Protein AF-A0A9E1F6N6-F1 (afdb_monomer_lite)

Structure (mmCIF, N/CA/C/O backbone):
data_AF-A0A9E1F6N6-F1
#
_entry.id   AF-A0A9E1F6N6-F1
#
loop_
_atom_site.group_PDB
_atom_site.id
_atom_site.type_symbol
_atom_site.label_atom_id
_atom_site.label_alt_id
_atom_site.label_comp_id
_atom_site.label_asym_id
_atom_site.label_entity_id
_atom_site.label_seq_id
_atom_site.pdbx_PDB_ins_code
_atom_site.Cartn_x
_atom_site.Cartn_y
_atom_site.Cartn_z
_atom_site.occupancy
_atom_site.B_iso_or_equiv
_atom_site.auth_seq_id
_atom_site.auth_comp_id
_atom_site.auth_asym_id
_atom_site.auth_atom_id
_atom_site.pdbx_PDB_model_num
ATOM 1 N N . ILE A 1 1 ? -34.651 -2.287 130.109 1.00 43.75 1 ILE A N 1
ATOM 2 C CA . ILE A 1 1 ? -33.285 -2.048 129.589 1.00 43.75 1 ILE A CA 1
ATOM 3 C C . ILE A 1 1 ? -32.323 -2.657 130.595 1.00 43.75 1 ILE A C 1
ATOM 5 O O . ILE A 1 1 ? -32.173 -2.102 131.674 1.00 43.75 1 ILE A O 1
ATOM 9 N N . VAL A 1 2 ? -31.766 -3.830 130.295 1.00 35.16 2 VAL A N 1
ATOM 10 C CA . VAL A 1 2 ? -30.634 -4.375 131.055 1.00 35.16 2 VAL A CA 1
ATOM 11 C C . VAL A 1 2 ? -29.403 -4.000 130.243 1.00 35.16 2 VAL A C 1
ATOM 13 O O . VAL A 1 2 ? -29.102 -4.633 129.238 1.00 35.16 2 VAL A O 1
ATOM 16 N N . ALA A 1 3 ? -28.777 -2.882 130.600 1.00 42.66 3 ALA A N 1
ATOM 17 C CA . ALA A 1 3 ? -27.508 -2.484 130.015 1.00 42.66 3 ALA A CA 1
ATOM 18 C C . ALA A 1 3 ? -26.413 -3.327 130.678 1.00 42.66 3 ALA A C 1
ATOM 20 O O . ALA A 1 3 ? -26.098 -3.128 131.850 1.00 42.66 3 ALA A O 1
ATOM 21 N N . ALA A 1 4 ? -25.872 -4.298 129.945 1.00 48.56 4 ALA A N 1
ATOM 22 C CA . ALA A 1 4 ? -24.665 -5.000 130.353 1.00 48.56 4 ALA A CA 1
ATOM 23 C C . ALA A 1 4 ? -23.461 -4.124 129.980 1.00 48.56 4 ALA A C 1
ATOM 25 O O . ALA A 1 4 ? -23.095 -4.029 128.812 1.00 48.56 4 ALA A O 1
ATOM 26 N N . SER A 1 5 ? -22.879 -3.444 130.967 1.00 55.25 5 SER A N 1
ATOM 27 C CA . SER A 1 5 ? -21.591 -2.766 130.806 1.00 55.25 5 SER A CA 1
ATOM 28 C C . SER A 1 5 ? -20.491 -3.803 131.029 1.00 55.25 5 SER A C 1
ATOM 30 O O . SER A 1 5 ? -20.235 -4.193 132.168 1.00 55.25 5 SER A O 1
ATOM 32 N N . ILE A 1 6 ? -19.901 -4.321 129.950 1.00 64.19 6 ILE A N 1
ATOM 33 C CA . ILE A 1 6 ? -18.759 -5.239 130.036 1.00 64.19 6 ILE A CA 1
ATOM 34 C C . ILE A 1 6 ? -17.507 -4.369 130.115 1.00 64.19 6 ILE A C 1
ATOM 36 O O . ILE A 1 6 ? -17.136 -3.726 129.138 1.00 64.19 6 ILE A O 1
ATOM 40 N N . GLN A 1 7 ? -16.909 -4.298 131.302 1.00 59.12 7 GLN A N 1
ATOM 41 C CA . GLN A 1 7 ? -15.805 -3.382 131.588 1.00 59.12 7 GLN A CA 1
ATOM 42 C C . GLN A 1 7 ? -14.490 -3.803 130.910 1.00 59.12 7 GLN A C 1
ATOM 44 O O . GLN A 1 7 ? -13.715 -2.933 130.540 1.00 59.12 7 GLN A O 1
ATOM 49 N N . ASP A 1 8 ? -14.302 -5.105 130.663 1.00 55.72 8 ASP A N 1
ATOM 50 C CA . ASP A 1 8 ? -13.181 -5.661 129.897 1.00 55.72 8 ASP A CA 1
ATOM 51 C C . ASP A 1 8 ? -13.663 -6.848 129.046 1.00 55.72 8 ASP A C 1
ATOM 53 O O . ASP A 1 8 ? -13.869 -7.958 129.541 1.00 55.72 8 ASP A O 1
ATOM 57 N N . ALA A 1 9 ? -13.875 -6.621 127.748 1.00 63.69 9 ALA A N 1
ATOM 58 C CA . ALA A 1 9 ? -14.114 -7.697 126.790 1.00 63.69 9 ALA A CA 1
ATOM 59 C C . ALA A 1 9 ? -12.767 -8.184 126.236 1.00 63.69 9 ALA A C 1
ATOM 61 O O . ALA A 1 9 ? -12.204 -7.583 125.321 1.00 63.69 9 ALA A O 1
ATOM 62 N N . HIS A 1 10 ? -12.243 -9.287 126.773 1.00 58.16 10 HIS A N 1
ATOM 63 C CA . HIS A 1 10 ? -11.104 -9.979 126.170 1.00 58.16 10 HIS A CA 1
ATOM 64 C C . HIS A 1 10 ? -11.568 -10.790 124.952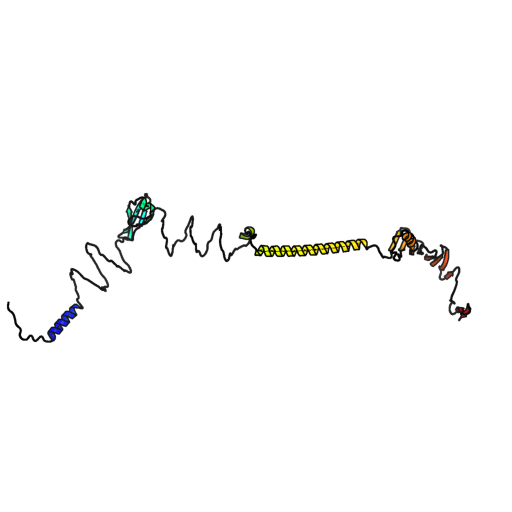 1.00 58.16 10 HIS A C 1
ATOM 66 O O . HIS A 1 10 ? -11.855 -11.981 125.054 1.00 58.16 10 HIS A O 1
ATOM 72 N N . ILE A 1 11 ? -11.648 -10.130 123.793 1.00 64.56 11 ILE A N 1
ATOM 73 C CA . ILE A 1 11 ? -11.854 -10.794 122.502 1.00 64.56 11 ILE A CA 1
ATOM 74 C C . ILE A 1 11 ? -10.529 -11.447 122.110 1.00 64.56 11 ILE A C 1
ATOM 76 O O . ILE A 1 11 ? -9.575 -10.774 121.724 1.00 64.56 11 ILE A O 1
ATOM 80 N N . THR A 1 12 ? -10.435 -12.763 122.272 1.00 60.50 12 THR A N 1
ATOM 81 C CA . THR A 1 12 ? -9.257 -13.520 121.830 1.00 60.50 12 THR A CA 1
ATOM 82 C C . THR A 1 12 ? -9.236 -13.609 120.305 1.00 60.50 12 THR A C 1
ATOM 84 O O . THR A 1 12 ? -10.297 -13.675 119.686 1.00 60.50 12 THR A O 1
ATOM 87 N N . THR A 1 13 ? -8.049 -13.681 119.699 1.00 61.91 13 THR A N 1
ATOM 88 C CA . THR A 1 13 ? -7.822 -13.710 118.238 1.00 61.91 13 THR A CA 1
ATOM 89 C C . THR A 1 13 ? -8.722 -14.697 117.485 1.00 61.91 13 THR A C 1
ATOM 91 O O . THR A 1 13 ? -9.193 -14.378 116.399 1.00 61.91 13 THR A O 1
ATOM 94 N N . ALA A 1 14 ? -9.067 -15.829 118.111 1.00 58.88 14 ALA A N 1
ATOM 95 C CA . ALA A 1 14 ? -9.974 -16.836 117.560 1.00 58.88 14 ALA A CA 1
ATOM 96 C C . ALA A 1 14 ? -11.340 -16.273 117.108 1.00 58.88 14 ALA A C 1
ATOM 98 O O . ALA A 1 14 ? -11.873 -16.705 116.095 1.00 58.88 14 ALA A O 1
ATOM 99 N N . GLN A 1 15 ? -11.889 -15.267 117.799 1.00 62.44 15 GLN A N 1
ATOM 100 C CA . GLN A 1 15 ? -13.181 -14.667 117.433 1.00 62.44 15 GLN A CA 1
ATOM 101 C C . GLN A 1 15 ? -13.085 -13.743 116.204 1.00 62.44 15 GLN A C 1
ATOM 103 O O . GLN A 1 15 ? -14.080 -13.536 115.512 1.00 62.44 15 GLN A O 1
ATOM 108 N N . ILE A 1 16 ? -11.901 -13.187 115.923 1.00 63.56 16 ILE A N 1
ATOM 109 C CA . ILE A 1 16 ? -11.638 -12.391 114.714 1.00 63.56 16 ILE A CA 1
ATOM 110 C C . ILE A 1 16 ? -11.360 -13.320 113.531 1.00 63.56 16 ILE A C 1
ATOM 112 O O . ILE A 1 16 ? -11.829 -13.040 112.431 1.00 63.56 16 ILE A O 1
ATOM 116 N N . ASP A 1 17 ? -10.673 -14.441 113.758 1.00 64.81 17 ASP A N 1
ATOM 117 C CA . ASP A 1 17 ? -10.458 -15.464 112.731 1.00 64.81 17 ASP A CA 1
ATOM 118 C C . ASP A 1 17 ? -11.781 -16.119 112.308 1.00 64.81 17 ASP A C 1
ATOM 120 O O . ASP A 1 17 ? -12.001 -16.318 111.116 1.00 64.81 17 ASP A O 1
ATOM 124 N N . ASP A 1 18 ? -12.712 -16.345 113.241 1.00 65.31 18 ASP A N 1
ATOM 125 C CA . ASP A 1 18 ? -14.075 -16.795 112.925 1.00 65.31 18 ASP A CA 1
ATOM 126 C C . ASP A 1 18 ? -14.850 -15.760 112.092 1.00 65.31 18 ASP A C 1
ATOM 128 O O . ASP A 1 18 ? -15.577 -16.122 111.165 1.00 65.31 18 ASP A O 1
ATOM 132 N N . LEU A 1 19 ? -14.671 -14.461 112.366 1.00 67.88 19 LEU A N 1
ATOM 133 C CA . LEU A 1 19 ? -15.285 -13.391 111.576 1.00 67.88 19 LEU A CA 1
ATOM 134 C C . LEU A 1 19 ? -14.649 -13.283 110.182 1.00 67.88 19 LEU A C 1
ATOM 136 O O . LEU A 1 19 ? -15.364 -13.141 109.193 1.00 67.88 19 LEU A O 1
ATOM 140 N N . ALA A 1 20 ? -13.325 -13.392 110.080 1.00 64.75 20 ALA A N 1
ATOM 141 C CA . ALA A 1 20 ? -12.609 -13.407 108.808 1.00 64.75 20 ALA A CA 1
ATOM 142 C C . ALA A 1 20 ? -12.969 -14.648 107.976 1.00 64.75 20 ALA A C 1
ATOM 144 O O . ALA A 1 20 ? -13.187 -14.532 106.772 1.00 64.75 20 ALA A O 1
ATOM 145 N N . ALA A 1 21 ? -13.120 -15.813 108.612 1.00 63.62 21 ALA A N 1
ATOM 146 C CA . ALA A 1 21 ? -13.610 -17.034 107.983 1.00 63.62 21 ALA A CA 1
ATOM 147 C C . ALA A 1 21 ? -15.073 -16.898 107.533 1.00 63.62 21 ALA A C 1
ATOM 149 O O . ALA A 1 21 ? -15.413 -17.351 106.441 1.00 63.62 21 ALA A O 1
ATOM 150 N N . ALA A 1 22 ? -15.931 -16.233 108.315 1.00 64.94 22 ALA A N 1
ATOM 151 C CA . ALA A 1 22 ? -17.316 -15.946 107.937 1.00 64.94 22 ALA A CA 1
ATOM 152 C C . ALA A 1 22 ? -17.410 -14.976 106.744 1.00 64.94 22 ALA A C 1
ATOM 154 O O . ALA A 1 22 ? -18.211 -15.196 105.836 1.00 64.94 22 ALA A O 1
ATOM 155 N N . VAL A 1 23 ? -16.553 -13.951 106.698 1.00 61.69 23 VAL A N 1
ATOM 156 C CA . VAL A 1 23 ? -16.458 -13.005 105.573 1.00 61.69 23 VAL A CA 1
ATOM 157 C C . VAL A 1 23 ? -15.858 -13.675 104.332 1.00 61.69 23 VAL A C 1
ATOM 159 O O . VAL A 1 23 ? -16.351 -13.465 103.227 1.00 61.69 23 VAL A O 1
ATOM 162 N N . ALA A 1 24 ? -14.855 -14.544 104.488 1.00 58.16 24 ALA A N 1
ATOM 163 C CA . ALA A 1 24 ? -14.291 -15.322 103.385 1.00 58.16 24 ALA A CA 1
ATOM 164 C C . ALA A 1 24 ? -15.290 -16.351 102.824 1.00 58.16 24 ALA A C 1
ATOM 166 O O . ALA A 1 24 ? -15.320 -16.576 101.616 1.00 58.16 24 ALA A O 1
ATOM 167 N N . LYS A 1 25 ? -16.171 -16.917 103.663 1.00 56.53 25 LYS A N 1
ATOM 168 C CA . LYS A 1 25 ? -17.280 -17.777 103.215 1.00 56.53 25 LYS A CA 1
ATOM 169 C C . LYS A 1 25 ? -18.290 -17.037 102.333 1.00 56.53 25 LYS A C 1
ATOM 171 O O . LYS A 1 25 ? -18.916 -17.667 101.490 1.00 56.53 25 LYS A O 1
ATOM 176 N N . LEU A 1 26 ? -18.405 -15.714 102.462 1.00 57.12 26 LEU A N 1
ATOM 177 C CA . LEU A 1 26 ? -19.248 -14.897 101.584 1.00 57.12 26 LEU A CA 1
ATOM 178 C C . LEU A 1 26 ? -18.680 -14.790 100.154 1.00 57.12 26 LEU A C 1
ATOM 180 O O . LEU A 1 26 ? -19.441 -14.602 99.211 1.00 57.12 26 LEU A O 1
ATOM 184 N N . ILE A 1 27 ? -17.362 -14.959 99.974 1.00 58.81 27 ILE A N 1
ATOM 185 C CA . ILE A 1 27 ? -16.694 -14.932 98.656 1.00 58.81 27 ILE A CA 1
ATOM 186 C C . ILE A 1 27 ? -16.987 -16.215 97.849 1.00 58.81 27 ILE A C 1
ATOM 188 O O . ILE A 1 27 ? -16.866 -16.220 96.626 1.00 58.81 27 ILE A O 1
ATOM 192 N N . HIS A 1 28 ? -17.418 -17.291 98.514 1.00 59.06 28 HIS A N 1
ATOM 193 C CA . HIS A 1 28 ? -17.814 -18.559 97.896 1.00 59.06 28 HIS A CA 1
ATOM 194 C C . HIS A 1 28 ? -19.194 -18.986 98.419 1.00 59.06 28 HIS A C 1
ATOM 196 O O . HIS A 1 28 ? -19.355 -20.017 99.073 1.00 59.06 28 HIS A O 1
ATOM 202 N N . ALA A 1 29 ? -20.195 -18.136 98.188 1.00 64.44 29 ALA A N 1
ATOM 203 C CA . ALA A 1 29 ? -21.576 -18.440 98.533 1.00 64.44 29 ALA A CA 1
ATOM 204 C C . ALA A 1 29 ? -22.184 -19.389 97.487 1.00 64.44 29 ALA A C 1
ATOM 206 O O . ALA A 1 29 ? -22.520 -18.977 96.379 1.00 64.44 29 ALA A O 1
ATOM 207 N N . GLU A 1 30 ? -22.340 -20.662 97.847 1.00 63.41 30 GLU A N 1
ATOM 208 C CA . GLU A 1 30 ? -23.159 -21.612 97.095 1.00 63.41 30 GLU A CA 1
ATOM 209 C C . GLU A 1 30 ? -24.622 -21.420 97.518 1.00 63.41 30 GLU A C 1
ATOM 211 O O . GLU A 1 30 ? -25.039 -21.821 98.606 1.00 63.41 30 GLU A O 1
ATOM 216 N N . VAL A 1 31 ? -25.396 -20.720 96.688 1.00 67.94 31 VAL A N 1
ATOM 217 C CA . VAL A 1 31 ? -26.827 -20.494 96.919 1.00 67.94 31 VAL A CA 1
ATOM 218 C C . VAL A 1 31 ? -27.597 -21.536 96.117 1.00 67.94 31 VAL A C 1
ATOM 220 O O . VAL A 1 31 ? -27.676 -21.436 94.898 1.00 67.94 31 VAL A O 1
ATOM 223 N N . GLY A 1 32 ? -28.153 -22.544 96.794 1.00 65.50 32 GLY A N 1
ATOM 224 C CA . GLY A 1 32 ? -28.924 -23.601 96.125 1.00 65.50 32 GLY A CA 1
ATOM 225 C C . GLY A 1 32 ? -30.209 -23.083 95.465 1.00 65.50 32 GLY A C 1
ATOM 226 O O . GLY A 1 32 ? -30.512 -23.452 94.338 1.00 65.50 32 GLY A O 1
ATOM 227 N N . VAL A 1 33 ? -30.946 -22.204 96.154 1.00 69.62 33 VAL A N 1
ATOM 228 C CA . VAL A 1 33 ? -32.101 -21.446 95.640 1.00 69.62 33 VAL A CA 1
ATOM 229 C C . VAL A 1 33 ? -32.129 -20.114 96.391 1.00 69.62 33 VAL A C 1
ATOM 231 O O . VAL A 1 33 ? -32.035 -20.110 97.619 1.00 69.62 33 VAL A O 1
ATOM 234 N N . GLY A 1 34 ? -32.232 -18.987 95.686 1.00 67.81 34 GLY A N 1
ATOM 235 C CA . GLY A 1 34 ? -32.300 -17.661 96.302 1.00 67.81 34 GLY A CA 1
ATOM 236 C C . GLY A 1 34 ? -33.268 -16.751 95.559 1.00 67.81 34 GLY A C 1
ATOM 237 O O . GLY A 1 34 ? -33.189 -16.637 94.341 1.00 67.81 34 GLY A O 1
ATOM 238 N N . GLU A 1 35 ? -34.165 -16.096 96.294 1.00 74.19 35 GLU A N 1
ATOM 239 C CA . GLU A 1 35 ? -35.005 -15.020 95.765 1.00 74.19 35 GLU A CA 1
ATOM 240 C C . GLU A 1 35 ? -34.318 -13.671 95.998 1.00 74.19 35 GLU A C 1
ATOM 242 O O . GLU A 1 35 ? -33.857 -13.373 97.102 1.00 74.19 35 GLU A O 1
ATOM 247 N N . PHE A 1 36 ? -34.257 -12.840 94.960 1.00 79.50 36 PHE A N 1
ATOM 248 C CA . PHE A 1 36 ? -33.717 -11.485 95.026 1.00 79.50 36 PHE A CA 1
ATOM 249 C C . PHE A 1 36 ? -34.659 -10.514 94.315 1.00 79.50 36 PHE A C 1
ATOM 251 O O . PHE A 1 36 ? -35.179 -10.806 93.244 1.00 79.50 36 PHE A O 1
ATOM 258 N N . THR A 1 37 ? -34.867 -9.328 94.892 1.00 81.38 37 THR A N 1
ATOM 259 C CA . THR A 1 37 ? -35.663 -8.269 94.245 1.00 81.38 37 THR A CA 1
ATOM 260 C C . THR A 1 37 ? -34.922 -7.641 93.059 1.00 81.38 37 THR A C 1
ATOM 262 O O . THR A 1 37 ? -35.546 -7.229 92.088 1.00 81.38 37 THR A O 1
ATOM 265 N N . LEU A 1 38 ? -33.590 -7.557 93.133 1.00 80.38 38 LEU A N 1
ATOM 266 C CA . LEU A 1 38 ? -32.718 -7.033 92.082 1.00 80.38 38 LEU A CA 1
ATOM 267 C C . LEU A 1 38 ? -31.339 -7.691 92.201 1.00 80.38 38 LEU A C 1
ATOM 269 O O . LEU A 1 38 ? -30.785 -7.757 93.297 1.00 80.38 38 LEU A O 1
ATOM 273 N N . ALA A 1 39 ? -30.778 -8.124 91.075 1.00 82.62 39 ALA A N 1
ATOM 274 C CA . ALA A 1 39 ? -29.388 -8.551 90.974 1.00 82.62 39 ALA A CA 1
ATOM 275 C C . ALA A 1 39 ? -28.688 -7.733 89.885 1.00 82.62 39 ALA A C 1
ATOM 277 O O . ALA A 1 39 ? -29.085 -7.765 88.723 1.00 82.62 39 ALA A O 1
ATOM 278 N N . GLU A 1 40 ? -27.640 -7.004 90.259 1.00 83.38 40 GLU A N 1
ATOM 279 C CA . GLU A 1 40 ? -26.769 -6.310 89.312 1.00 83.38 40 GLU A CA 1
ATOM 280 C C . GLU A 1 40 ? -25.503 -7.151 89.103 1.00 83.38 40 GLU A C 1
ATOM 282 O O . GLU A 1 40 ? -24.681 -7.292 90.010 1.00 83.38 40 GLU A O 1
ATOM 287 N N . ILE A 1 41 ? -25.353 -7.746 87.915 1.00 84.06 41 ILE A N 1
ATOM 288 C CA . ILE A 1 41 ? -24.210 -8.603 87.573 1.00 84.06 41 ILE A CA 1
ATOM 289 C C . ILE A 1 41 ? -23.383 -7.912 86.493 1.00 84.06 41 ILE A C 1
ATOM 291 O O . ILE A 1 41 ? -23.799 -7.806 85.344 1.00 84.06 41 ILE A O 1
ATOM 295 N N . LYS A 1 42 ? -22.181 -7.460 86.856 1.00 84.75 42 LYS A N 1
ATOM 296 C CA . LYS A 1 42 ? -21.265 -6.803 85.913 1.00 84.75 42 LYS A CA 1
ATOM 297 C C . LYS A 1 42 ? -20.583 -7.789 84.961 1.00 84.75 42 LYS A C 1
ATOM 299 O O . LYS A 1 42 ? -20.410 -7.483 83.789 1.00 84.75 42 LYS A O 1
ATOM 304 N N . ASN A 1 43 ? -20.177 -8.949 85.480 1.00 81.75 43 ASN A N 1
ATOM 305 C CA . ASN A 1 43 ? -19.554 -10.029 84.720 1.00 81.75 43 ASN A CA 1
ATOM 306 C C . ASN A 1 43 ? -20.201 -11.346 85.141 1.00 81.75 43 ASN A C 1
ATOM 308 O O . ASN A 1 43 ? -20.099 -11.729 86.306 1.00 81.75 43 ASN A O 1
ATOM 312 N N . LEU A 1 44 ? -20.838 -12.033 84.199 1.00 84.5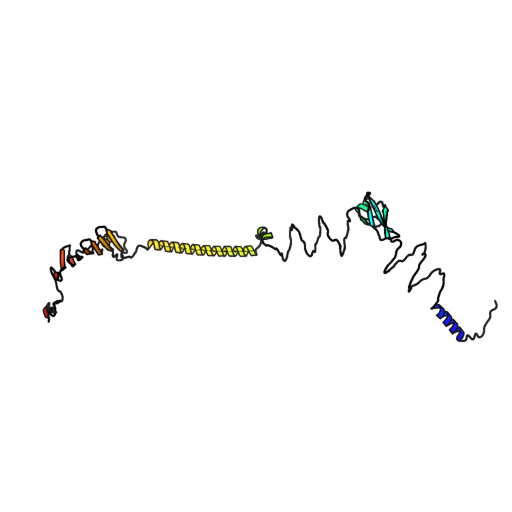0 44 LEU A N 1
ATOM 313 C CA . LEU A 1 44 ? -21.373 -13.372 84.403 1.00 84.50 44 LEU A CA 1
ATOM 314 C C . LEU A 1 44 ? -20.546 -14.353 83.573 1.00 84.50 44 LEU A C 1
ATOM 316 O O . LEU A 1 44 ? -20.466 -14.213 82.356 1.00 84.50 44 LEU A O 1
ATOM 320 N N . LEU A 1 45 ? -19.943 -15.342 84.227 1.00 83.94 45 LEU A N 1
ATOM 321 C CA . LEU A 1 45 ? -19.325 -16.487 83.566 1.00 83.94 45 LEU A CA 1
ATOM 322 C C . LEU A 1 45 ? -20.154 -17.715 83.931 1.00 83.94 45 LEU A C 1
ATOM 324 O O . LEU A 1 45 ? -20.114 -18.167 85.072 1.00 83.94 45 LEU A O 1
ATOM 328 N N . ALA A 1 46 ? -20.932 -18.218 82.980 1.00 83.62 46 ALA A N 1
ATOM 329 C CA . ALA A 1 46 ? -21.799 -19.369 83.178 1.00 83.62 46 ALA A CA 1
ATOM 330 C C . ALA A 1 46 ? -21.708 -20.301 81.967 1.00 83.62 46 ALA A C 1
ATOM 332 O O . ALA A 1 46 ? -21.590 -19.835 80.835 1.00 83.62 46 ALA A O 1
ATOM 333 N N . GLU A 1 47 ? -21.777 -21.609 82.210 1.00 87.81 47 GLU A N 1
ATOM 334 C CA . GLU A 1 47 ? -21.932 -22.608 81.145 1.00 87.81 47 GLU A CA 1
ATOM 335 C C . GLU A 1 47 ? -23.324 -22.510 80.505 1.00 87.81 47 GLU A C 1
ATOM 337 O O . GLU A 1 47 ? -23.459 -22.597 79.286 1.00 87.81 47 GLU A O 1
ATOM 342 N N . ALA A 1 48 ? -24.349 -22.245 81.323 1.00 84.50 48 ALA A N 1
ATOM 343 C CA . ALA A 1 48 ? -25.712 -21.984 80.886 1.00 84.50 48 ALA A CA 1
ATOM 344 C C . ALA A 1 48 ? -26.352 -20.874 81.732 1.00 84.50 48 ALA A C 1
ATOM 346 O O . ALA A 1 48 ? -26.233 -20.863 82.957 1.00 84.50 48 ALA A O 1
ATOM 347 N N . LEU A 1 49 ? -27.063 -19.962 81.068 1.00 85.50 49 LEU A N 1
ATOM 348 C CA . LEU A 1 49 ? -27.953 -18.986 81.691 1.00 85.50 49 LEU A CA 1
ATOM 349 C C . LEU A 1 49 ? -29.377 -19.290 81.223 1.00 85.50 49 LEU A C 1
ATOM 351 O O . LEU A 1 49 ? -29.673 -19.162 80.036 1.00 85.50 49 LEU A O 1
ATOM 355 N N . VAL A 1 50 ? -30.243 -19.699 82.149 1.00 82.19 50 VAL A N 1
ATOM 356 C CA . VAL A 1 50 ? -31.659 -19.974 81.877 1.00 82.19 50 VAL A CA 1
ATOM 357 C C . VAL A 1 50 ? -32.489 -18.853 82.486 1.00 82.19 50 VAL A C 1
ATOM 359 O O . VAL A 1 50 ? -32.384 -18.575 83.677 1.00 82.19 50 VAL A O 1
ATOM 362 N N . LEU A 1 51 ? -33.287 -18.189 81.653 1.00 82.38 51 LEU A N 1
ATOM 363 C CA . LEU A 1 51 ? -34.177 -17.100 82.047 1.00 82.38 51 LEU A CA 1
ATOM 364 C C . LEU A 1 51 ? -35.586 -17.518 81.638 1.00 82.38 51 LEU A C 1
ATOM 366 O O . LEU A 1 51 ? -35.895 -17.549 80.450 1.00 82.38 51 LEU A O 1
ATOM 370 N N . GLU A 1 52 ? -36.403 -17.911 82.614 1.00 75.69 52 GLU A N 1
ATOM 371 C CA . GLU A 1 52 ? -37.735 -18.474 82.350 1.00 75.69 52 GLU A CA 1
ATOM 372 C C . GLU A 1 52 ? -38.780 -17.389 82.060 1.00 75.69 52 GLU A C 1
ATOM 374 O O . GLU A 1 52 ? -39.631 -17.574 81.193 1.00 75.69 52 GLU A O 1
ATOM 379 N N . GLN A 1 53 ? -38.703 -16.242 82.744 1.00 73.81 53 GLN A N 1
ATOM 380 C CA . GLN A 1 53 ? -39.631 -15.126 82.568 1.00 73.81 53 GLN A CA 1
ATOM 381 C C . GLN A 1 53 ? -38.949 -13.797 82.913 1.00 73.81 53 GLN A C 1
ATOM 383 O O . GLN A 1 53 ? -38.249 -13.684 83.920 1.00 73.81 53 GLN A O 1
ATOM 388 N N . GLY A 1 54 ? -39.142 -12.792 82.059 1.00 72.69 54 GLY A N 1
ATOM 389 C CA . GLY A 1 54 ? -38.663 -11.430 82.288 1.00 72.69 54 GLY A CA 1
ATOM 390 C C . GLY A 1 54 ? -39.698 -10.533 82.963 1.00 72.69 54 GLY A C 1
ATOM 391 O O . GLY A 1 54 ? -40.796 -10.960 83.316 1.00 72.69 54 GLY A O 1
ATOM 392 N N . SER A 1 55 ? -39.361 -9.252 83.114 1.00 73.62 55 SER A N 1
ATOM 393 C CA . SER A 1 55 ? -40.326 -8.250 83.579 1.00 73.62 55 SER A CA 1
ATOM 394 C C . SER A 1 55 ? -41.434 -8.074 82.536 1.00 73.62 55 SER A C 1
ATOM 396 O O . SER A 1 55 ? -41.139 -7.859 81.360 1.00 73.62 55 SER A O 1
ATOM 398 N N . ALA A 1 56 ? -42.699 -8.160 82.960 1.00 71.88 56 ALA A N 1
ATOM 399 C CA . ALA A 1 56 ? -43.868 -8.082 82.074 1.00 71.88 56 ALA A CA 1
ATOM 400 C C . ALA A 1 56 ? -43.812 -9.079 80.895 1.00 71.88 56 ALA A C 1
ATOM 402 O O . ALA A 1 56 ? -44.022 -8.705 79.742 1.00 71.88 56 ALA A O 1
ATOM 403 N N . ASP A 1 57 ? -43.469 -10.339 81.185 1.00 78.81 57 ASP A N 1
ATOM 404 C CA . ASP A 1 57 ? -43.391 -11.447 80.216 1.00 78.81 57 ASP A CA 1
ATOM 405 C C . ASP A 1 57 ? -42.332 -11.272 79.111 1.00 78.81 57 ASP A C 1
ATOM 407 O O . ASP A 1 57 ? -42.283 -12.055 78.166 1.00 78.81 57 ASP A O 1
ATOM 411 N N . SER A 1 58 ? -41.458 -10.264 79.225 1.00 73.88 58 SER A N 1
ATOM 412 C CA . SER A 1 58 ? -40.506 -9.887 78.176 1.00 73.88 58 SER A CA 1
ATOM 413 C C . SER A 1 58 ? -39.080 -9.730 78.704 1.00 73.88 58 SER A C 1
ATOM 415 O O . SER A 1 58 ? -38.838 -9.176 79.776 1.00 73.88 58 SER A O 1
ATOM 417 N N . MET A 1 59 ? -38.110 -10.183 77.909 1.00 83.69 59 MET A N 1
ATOM 418 C CA . MET A 1 59 ? -36.680 -10.017 78.173 1.00 83.69 59 MET A CA 1
ATOM 419 C C . MET A 1 59 ? -36.115 -8.904 77.289 1.00 83.69 59 MET A C 1
ATOM 421 O O . MET A 1 59 ? -36.101 -9.027 76.067 1.00 83.69 59 MET A O 1
ATOM 425 N N . TYR A 1 60 ? -35.611 -7.832 77.900 1.00 78.81 60 TYR A N 1
ATOM 426 C CA . TYR A 1 60 ? -34.959 -6.738 77.178 1.00 78.81 60 TYR A CA 1
ATOM 427 C C . TYR A 1 60 ? -33.439 -6.894 77.243 1.00 78.81 60 TYR A C 1
ATOM 429 O O . TYR A 1 60 ? -32.848 -6.809 78.319 1.00 78.81 60 TYR A O 1
ATOM 437 N N . ILE A 1 61 ? -32.801 -7.104 76.087 1.00 83.00 61 ILE A N 1
ATOM 438 C CA . ILE A 1 61 ? -31.341 -7.166 75.957 1.00 83.00 61 ILE A CA 1
ATOM 439 C C . ILE A 1 61 ? -30.908 -6.113 74.943 1.00 83.00 61 ILE A C 1
ATOM 441 O O . ILE A 1 61 ? -31.083 -6.286 73.742 1.00 83.00 61 ILE A O 1
ATOM 445 N N . THR A 1 62 ? -30.328 -5.017 75.424 1.00 80.00 62 THR A N 1
ATOM 446 C CA . THR A 1 62 ? -29.912 -3.905 74.557 1.00 80.00 62 THR A CA 1
ATOM 447 C C . THR A 1 62 ? -28.763 -4.288 73.622 1.00 80.00 62 THR A C 1
ATOM 449 O O . THR A 1 62 ? -28.697 -3.789 72.507 1.00 80.00 62 THR A O 1
ATOM 452 N N . ASN A 1 63 ? -27.865 -5.180 74.057 1.00 74.56 63 ASN A N 1
ATOM 453 C CA . ASN A 1 63 ? -26.655 -5.551 73.319 1.00 74.56 63 ASN A CA 1
ATOM 454 C C . ASN A 1 63 ? -26.409 -7.066 73.386 1.00 74.56 63 ASN A C 1
ATOM 456 O O . ASN A 1 63 ? -25.562 -7.531 74.148 1.00 74.56 63 ASN A O 1
ATOM 460 N N . LEU A 1 64 ? -27.166 -7.842 72.606 1.00 85.56 64 LEU A N 1
ATOM 461 C CA . LEU A 1 64 ? -26.983 -9.290 72.514 1.00 85.56 64 LEU A CA 1
ATOM 462 C C . LEU A 1 64 ? -25.972 -9.635 71.413 1.00 85.56 64 LEU A C 1
ATOM 464 O O . LEU A 1 64 ? -26.240 -9.423 70.233 1.00 85.56 64 LEU A O 1
ATOM 468 N N . ALA A 1 65 ? -24.836 -10.215 71.791 1.00 77.81 65 ALA A N 1
ATOM 469 C CA . ALA A 1 65 ? -23.891 -10.824 70.861 1.00 77.81 65 ALA A CA 1
ATOM 470 C C . ALA A 1 65 ? -23.835 -12.332 71.128 1.00 77.81 65 ALA A C 1
ATOM 472 O O . ALA A 1 65 ? -23.458 -12.759 72.217 1.00 77.81 65 ALA A O 1
ATOM 473 N N . VAL A 1 66 ? -24.231 -13.135 70.141 1.00 83.00 66 VAL A N 1
ATOM 474 C CA . VAL A 1 66 ? -24.275 -14.601 70.230 1.00 83.00 66 VAL A CA 1
ATOM 475 C C . VAL A 1 66 ? -23.728 -15.220 68.952 1.00 83.00 66 VAL A C 1
ATOM 477 O O . VAL A 1 66 ? -23.944 -14.700 67.861 1.00 83.00 66 VAL A O 1
ATOM 480 N N . THR A 1 67 ? -23.035 -16.348 69.083 1.00 77.62 67 THR A N 1
ATOM 481 C CA . THR A 1 67 ? -22.524 -17.112 67.932 1.00 77.62 67 THR A CA 1
ATOM 482 C C . THR A 1 67 ? -23.652 -17.824 67.185 1.00 77.62 67 THR A C 1
ATOM 484 O O . THR A 1 67 ? -23.631 -17.918 65.962 1.00 77.62 67 THR A O 1
ATOM 487 N N . SER A 1 68 ? -24.655 -18.312 67.918 1.00 72.94 68 SER A N 1
ATOM 488 C CA . SER A 1 68 ? -25.852 -18.953 67.374 1.00 72.94 68 SER A CA 1
ATOM 489 C C . SER A 1 68 ? -27.030 -18.722 68.316 1.00 72.94 68 SER A C 1
ATOM 491 O O . SER A 1 68 ? -26.890 -18.933 69.521 1.00 72.94 68 SER A O 1
ATOM 493 N N . ALA A 1 69 ? -28.185 -18.336 67.776 1.00 77.81 69 ALA A N 1
ATOM 494 C CA . ALA A 1 69 ? -29.440 -18.235 68.517 1.00 77.81 69 ALA A CA 1
ATOM 495 C C . ALA A 1 69 ? -30.474 -19.186 67.911 1.00 77.81 69 ALA A C 1
ATOM 497 O O . ALA A 1 69 ? -30.629 -19.228 66.693 1.00 77.81 69 ALA A O 1
ATOM 498 N N . ASN A 1 70 ? -31.192 -19.917 68.762 1.00 71.75 70 ASN A N 1
ATOM 499 C CA . ASN A 1 70 ? -32.393 -20.646 68.374 1.00 71.75 70 ASN A CA 1
ATOM 500 C C . ASN A 1 70 ? -33.596 -19.829 68.853 1.00 71.75 70 ASN A C 1
ATOM 502 O O . ASN A 1 70 ? -33.906 -19.823 70.044 1.00 71.75 70 ASN A O 1
ATOM 506 N N . LEU A 1 71 ? -34.192 -19.056 67.950 1.00 76.44 71 LEU A N 1
ATOM 507 C CA . LEU A 1 71 ? -35.329 -18.196 68.253 1.00 76.44 71 LEU A CA 1
ATOM 508 C C . LEU A 1 71 ? -36.602 -18.926 67.852 1.00 76.44 71 LEU A C 1
ATOM 510 O O . LEU A 1 71 ? -36.709 -19.382 66.720 1.00 76.44 71 LEU A O 1
ATOM 514 N N . LEU A 1 72 ? -37.557 -18.995 68.778 1.00 63.38 72 LEU A N 1
ATOM 515 C CA . LEU A 1 72 ? -38.884 -19.528 68.498 1.00 63.38 72 LEU A CA 1
ATOM 516 C C . LEU A 1 72 ? -39.540 -18.659 67.409 1.00 63.38 72 LEU A C 1
ATOM 518 O O . LEU A 1 72 ? -39.884 -19.152 66.353 1.00 63.38 72 LEU A O 1
ATOM 522 N N . SER A 1 73 ? -39.606 -17.341 67.584 1.00 60.12 73 SER A N 1
ATOM 523 C CA . SER A 1 73 ? -40.035 -16.407 66.533 1.00 60.12 73 SER A CA 1
ATOM 524 C C . SER A 1 73 ? -39.099 -15.209 66.479 1.00 60.12 73 SER A C 1
ATOM 526 O O . SER A 1 73 ? -38.758 -14.651 67.524 1.00 60.12 73 SER A O 1
ATOM 528 N N . ALA A 1 74 ? -38.713 -14.789 65.276 1.00 63.28 74 ALA A N 1
ATOM 529 C CA . ALA A 1 74 ? -37.865 -13.625 65.065 1.00 63.28 74 ALA A CA 1
ATOM 530 C C . ALA A 1 74 ? -38.472 -12.730 63.987 1.00 63.28 74 ALA A C 1
ATOM 532 O O . ALA A 1 74 ? -38.660 -13.143 62.844 1.00 63.28 74 ALA A O 1
ATOM 533 N N . MET A 1 75 ? -38.732 -11.472 64.333 1.00 56.22 75 MET A N 1
ATOM 534 C CA . MET A 1 75 ? -39.064 -10.460 63.339 1.00 56.22 75 MET A CA 1
ATOM 535 C C . MET A 1 75 ? -37.759 -9.996 62.676 1.00 56.22 75 MET A C 1
ATOM 537 O O . MET A 1 75 ? -37.139 -9.022 63.099 1.00 56.22 75 MET A O 1
ATOM 541 N N . LEU A 1 76 ? -37.298 -10.733 61.662 1.00 58.62 76 LEU A N 1
ATOM 542 C CA . LEU A 1 76 ? -36.270 -10.242 60.742 1.00 58.62 76 LEU A CA 1
ATOM 543 C C . LEU A 1 76 ? -36.917 -9.123 59.917 1.00 58.62 76 LEU A C 1
ATOM 545 O O . LEU A 1 76 ? -37.972 -9.314 59.322 1.00 58.62 76 LEU A O 1
ATOM 549 N N . GLY A 1 77 ? -36.359 -7.920 60.001 1.00 56.72 77 GLY A N 1
ATOM 550 C CA . GLY A 1 77 ? -37.055 -6.690 59.635 1.00 56.72 77 GLY A CA 1
ATOM 551 C C . GLY A 1 77 ? -37.688 -6.648 58.232 1.00 56.72 77 GLY A C 1
ATOM 552 O O . GLY A 1 77 ? -37.077 -7.032 57.243 1.00 56.72 77 GLY A O 1
ATOM 553 N N . LYS A 1 78 ? -38.870 -6.017 58.186 1.00 64.38 78 LYS A N 1
ATOM 554 C CA . LYS A 1 78 ? -39.250 -4.972 57.215 1.00 64.38 78 LYS A CA 1
ATOM 555 C C . LYS A 1 78 ? -39.415 -5.338 55.721 1.00 64.38 78 LYS A C 1
ATOM 557 O O . LYS A 1 78 ? -39.005 -4.545 54.877 1.00 64.38 78 LYS A O 1
ATOM 562 N N . LEU A 1 79 ? -40.069 -6.452 55.371 1.00 74.31 79 LEU A N 1
ATOM 563 C CA . LEU A 1 79 ? -40.415 -6.760 53.969 1.00 74.31 79 LEU A CA 1
ATOM 564 C C . LEU A 1 79 ? -41.921 -6.985 53.762 1.00 74.31 79 LEU A C 1
ATOM 566 O O . LEU A 1 79 ? -42.528 -7.814 54.442 1.00 74.31 79 LEU A O 1
ATOM 570 N N . VAL A 1 80 ? -42.490 -6.274 52.788 1.00 79.88 80 VAL A N 1
ATOM 571 C CA . VAL A 1 80 ? -43.868 -6.419 52.303 1.00 79.88 80 VAL A CA 1
ATOM 572 C C . VAL A 1 80 ? -43.836 -6.832 50.825 1.00 79.88 80 VAL A C 1
ATOM 574 O O . VAL A 1 80 ? -43.169 -6.198 50.010 1.00 79.88 80 VAL A O 1
ATOM 577 N N . LEU A 1 81 ? -44.545 -7.903 50.468 1.00 81.81 81 LEU A N 1
ATOM 578 C CA . LEU A 1 81 ? -44.612 -8.464 49.112 1.00 81.81 81 LEU A CA 1
ATOM 579 C C . LEU A 1 81 ? -46.042 -8.429 48.574 1.00 81.81 81 LEU A C 1
ATOM 581 O O . LEU A 1 81 ? -46.980 -8.670 49.328 1.00 81.81 81 LEU A O 1
ATOM 585 N N . ARG A 1 82 ? -46.229 -8.205 47.273 1.00 83.62 82 ARG A N 1
ATOM 586 C CA . ARG A 1 82 ? -47.544 -8.352 46.633 1.00 83.62 82 ARG A CA 1
ATOM 587 C C . ARG A 1 82 ? -47.843 -9.819 46.292 1.00 83.62 82 ARG A C 1
ATOM 589 O O . ARG A 1 82 ? -47.004 -10.504 45.712 1.00 83.62 82 ARG A O 1
ATOM 596 N N . GLY A 1 83 ? -49.026 -10.306 46.661 1.00 82.50 83 GLY A N 1
ATOM 597 C CA . GLY A 1 83 ? -49.537 -11.634 46.312 1.00 82.50 83 GLY A CA 1
ATOM 598 C C . GLY A 1 83 ? -50.204 -11.677 44.933 1.00 82.50 83 GLY A C 1
ATOM 599 O O . GLY A 1 83 ? -50.561 -10.644 44.365 1.00 82.50 83 GLY A O 1
ATOM 600 N N . GLU A 1 84 ? -50.410 -12.883 44.390 1.00 82.19 84 GLU A N 1
ATOM 601 C CA . GLU A 1 84 ? -51.080 -13.093 43.087 1.00 82.19 84 GLU A CA 1
ATOM 602 C C . GLU A 1 84 ? -52.543 -12.620 43.068 1.00 82.19 84 GLU A C 1
ATOM 604 O O . GLU A 1 84 ? -53.102 -12.339 42.009 1.00 82.19 84 GLU A O 1
ATOM 609 N N . ASP A 1 85 ? -53.161 -12.501 44.239 1.00 87.75 85 ASP A N 1
ATOM 610 C CA . ASP A 1 85 ? -54.499 -11.942 44.426 1.00 87.75 85 ASP A CA 1
ATOM 611 C C . ASP A 1 85 ? -54.524 -10.403 44.437 1.00 87.75 85 ASP A C 1
ATOM 613 O O . ASP A 1 85 ? -55.587 -9.795 44.581 1.00 87.75 85 ASP A O 1
ATOM 617 N N . GLY A 1 86 ? -53.364 -9.767 44.250 1.00 82.50 86 GLY A N 1
ATOM 618 C CA . GLY A 1 86 ? -53.199 -8.324 44.158 1.00 82.50 86 GLY A CA 1
ATOM 619 C C . GLY A 1 86 ? -53.048 -7.612 45.501 1.00 82.50 86 GLY A C 1
ATOM 620 O O . GLY A 1 86 ? -52.871 -6.393 45.480 1.00 82.50 86 GLY A O 1
ATOM 621 N N . LYS A 1 87 ? -53.088 -8.337 46.626 1.00 87.69 87 LYS A N 1
ATOM 622 C CA . LYS A 1 87 ? -52.963 -7.802 47.991 1.00 87.69 87 LYS A CA 1
ATOM 623 C C . LYS A 1 87 ? -51.507 -7.746 48.451 1.00 87.69 87 LYS A C 1
ATOM 625 O O . LYS A 1 87 ? -50.655 -8.427 47.887 1.00 87.69 87 LYS A O 1
ATOM 630 N N . TYR A 1 88 ? -51.207 -6.953 49.478 1.00 85.31 88 TYR A N 1
ATOM 631 C CA . TYR A 1 88 ? -49.855 -6.843 50.035 1.00 85.31 88 TYR A CA 1
ATOM 632 C C . TYR A 1 88 ? -49.729 -7.645 51.324 1.00 85.31 88 TYR A C 1
ATOM 634 O O . TYR A 1 88 ? -50.641 -7.671 52.143 1.00 85.31 88 TYR A O 1
ATOM 642 N N . TYR A 1 89 ? -48.583 -8.290 51.508 1.00 84.19 89 TYR A N 1
ATOM 643 C CA . TYR A 1 89 ? -48.317 -9.201 52.605 1.00 84.19 89 TYR A CA 1
ATOM 644 C C . TYR A 1 89 ? -46.997 -8.883 53.282 1.00 84.19 89 TYR A C 1
ATOM 646 O O . TYR A 1 89 ? -45.931 -8.988 52.677 1.00 84.19 89 TYR A O 1
ATOM 654 N N . GLN A 1 90 ? -47.052 -8.570 54.568 1.00 83.81 90 GLN A N 1
ATOM 655 C CA . GLN A 1 90 ? -45.868 -8.534 55.403 1.00 83.81 90 GLN A CA 1
ATOM 656 C C . GLN A 1 90 ? -45.350 -9.955 55.630 1.00 83.81 90 GLN A C 1
ATOM 658 O O . GLN A 1 90 ? -46.079 -10.829 56.107 1.00 83.81 90 GLN A O 1
ATOM 663 N N . VAL A 1 91 ? -44.077 -10.169 55.311 1.00 81.19 91 VAL A N 1
ATOM 664 C CA . VAL A 1 91 ? -43.395 -11.449 55.497 1.00 81.19 91 VAL A CA 1
ATOM 665 C C . VAL A 1 91 ? -42.851 -11.523 56.921 1.00 81.19 91 VAL A C 1
ATOM 667 O O . VAL A 1 91 ? -42.072 -10.673 57.352 1.00 81.19 91 VAL A O 1
ATOM 670 N N . MET A 1 92 ? -43.261 -12.551 57.657 1.00 72.25 92 MET A N 1
ATOM 671 C CA . MET A 1 92 ? -42.804 -12.855 59.012 1.00 72.25 92 MET A CA 1
ATOM 672 C C . MET A 1 92 ? -42.252 -14.277 59.062 1.00 72.25 92 MET A C 1
ATOM 674 O O . MET A 1 92 ? -42.724 -15.156 58.347 1.00 72.25 92 MET A O 1
ATOM 678 N N . ILE A 1 93 ? -41.266 -14.519 59.924 1.00 72.12 93 ILE A N 1
ATOM 679 C CA . ILE A 1 93 ? -40.748 -15.868 60.169 1.00 72.12 93 ILE A CA 1
ATOM 680 C C . ILE A 1 93 ? -41.294 -16.338 61.513 1.00 72.12 93 ILE A C 1
ATOM 682 O O . ILE A 1 93 ? -41.045 -15.723 62.555 1.00 72.12 93 ILE A O 1
ATOM 686 N N . GLY A 1 94 ? -42.096 -17.396 61.462 1.00 65.12 94 GLY A N 1
ATOM 687 C CA . GLY A 1 94 ? -42.762 -17.962 62.620 1.00 65.12 94 GLY A CA 1
ATOM 688 C C . GLY A 1 94 ? -41.870 -18.831 63.493 1.00 65.12 94 GLY A C 1
ATOM 689 O O . GLY A 1 94 ? -40.776 -19.240 63.102 1.00 65.12 94 GLY A O 1
ATOM 690 N N . SER A 1 95 ? -42.448 -19.136 64.655 1.00 56.19 95 SER A N 1
ATOM 691 C CA . SER A 1 95 ? -42.352 -20.375 65.437 1.00 56.19 95 SER A CA 1
ATOM 692 C C . SER A 1 95 ? -41.274 -21.413 65.130 1.00 56.19 95 SER A C 1
ATOM 694 O O . SER A 1 95 ? -40.496 -21.910 65.944 1.00 56.19 95 SER A O 1
ATOM 696 N N . ASP A 1 96 ? -41.455 -21.891 63.922 1.00 63.09 96 ASP A N 1
ATOM 697 C CA . ASP A 1 96 ? -41.115 -23.194 63.398 1.00 63.09 96 ASP A CA 1
ATOM 698 C C . ASP A 1 96 ? -40.217 -23.049 62.162 1.00 63.09 96 ASP A C 1
ATOM 700 O O . ASP A 1 96 ? -39.964 -24.020 61.450 1.00 63.09 96 ASP A O 1
ATOM 704 N N . GLY A 1 97 ? -39.742 -21.824 61.902 1.00 57.47 97 GLY A N 1
ATOM 705 C CA . GLY A 1 97 ? -38.982 -21.466 60.713 1.00 57.47 97 GLY A CA 1
ATOM 706 C C . GLY A 1 97 ? -39.834 -21.358 59.448 1.00 57.47 97 GLY A C 1
ATOM 707 O O . GLY A 1 97 ? -39.269 -21.174 58.369 1.00 57.47 97 GLY A O 1
ATOM 708 N N . THR A 1 98 ? -41.165 -21.464 59.542 1.00 66.31 98 THR A N 1
ATOM 709 C CA . THR A 1 98 ? -42.048 -21.269 58.391 1.00 66.31 98 THR A CA 1
ATOM 710 C C . THR A 1 98 ? -42.268 -19.786 58.115 1.00 66.31 98 THR A C 1
ATOM 712 O O . THR A 1 98 ? -42.223 -18.930 59.003 1.00 66.31 98 THR A O 1
ATOM 715 N N . ILE A 1 99 ? -42.465 -19.468 56.838 1.00 75.69 99 ILE A N 1
ATOM 716 C CA . ILE A 1 99 ? -42.791 -18.114 56.403 1.00 75.69 99 ILE A CA 1
ATOM 717 C C . ILE A 1 99 ? -44.297 -17.918 56.571 1.00 75.69 99 ILE A C 1
ATOM 719 O O . ILE A 1 99 ? -45.094 -18.649 55.983 1.00 75.69 99 ILE A O 1
ATOM 723 N N . HIS A 1 100 ? -44.677 -16.906 57.343 1.00 78.00 100 HIS A N 1
ATOM 724 C CA . HIS A 1 100 ? -46.048 -16.431 57.458 1.00 78.00 100 HIS A CA 1
ATOM 725 C C . HIS A 1 100 ? -46.211 -15.104 56.727 1.00 78.00 100 HIS A C 1
ATOM 727 O O . HIS A 1 100 ? -45.313 -14.263 56.706 1.00 78.00 100 HIS A O 1
ATOM 733 N N . THR A 1 101 ? -47.393 -14.906 56.160 1.00 80.00 101 THR A N 1
ATOM 734 C CA . THR A 1 101 ? -47.779 -13.683 55.462 1.00 80.00 101 THR A CA 1
ATOM 735 C C . THR A 1 101 ? -48.963 -13.049 56.176 1.00 80.00 101 THR A C 1
ATOM 737 O O . THR A 1 101 ? -49.973 -13.719 56.394 1.00 80.00 101 THR A O 1
ATOM 740 N N . GLN A 1 102 ? -48.861 -11.768 56.525 1.00 81.50 102 GLN A N 1
ATOM 741 C CA . GLN A 1 102 ? -49.983 -10.982 57.044 1.00 81.50 102 GLN A CA 1
ATOM 742 C C . GLN A 1 102 ? -50.403 -9.945 56.012 1.00 81.50 102 GLN A C 1
ATOM 744 O O . GLN A 1 102 ? -49.568 -9.162 55.576 1.00 81.50 102 GLN A O 1
ATOM 749 N N . GLU A 1 103 ? -51.682 -9.935 55.641 1.00 85.62 103 GLU A N 1
ATOM 750 C CA . GLU A 1 103 ? -52.227 -8.922 54.736 1.00 85.62 103 GLU A CA 1
ATOM 751 C C . GLU A 1 103 ? -52.074 -7.520 55.345 1.00 85.62 103 GLU A C 1
ATOM 753 O O . GLU A 1 103 ? -52.384 -7.305 56.519 1.00 85.62 103 GLU A O 1
ATOM 758 N N . VAL A 1 104 ? -51.579 -6.584 54.543 1.00 84.50 104 VAL A N 1
ATOM 759 C CA . VAL A 1 104 ? -51.429 -5.163 54.859 1.00 84.50 104 VAL A CA 1
ATOM 760 C C . VAL A 1 104 ? -52.041 -4.333 53.730 1.00 84.50 104 VAL A C 1
ATOM 762 O O . VAL A 1 104 ? -52.085 -4.776 52.582 1.00 84.50 104 VAL A O 1
ATOM 765 N N . GLU A 1 105 ? -52.495 -3.120 54.048 1.00 86.31 105 GLU A N 1
ATOM 766 C CA . GLU A 1 105 ? -53.065 -2.167 53.084 1.00 86.31 105 GLU A CA 1
ATOM 767 C C . GLU A 1 105 ? -52.196 -0.899 53.023 1.00 86.31 105 GLU A C 1
ATOM 769 O O . GLU A 1 105 ? -52.479 0.070 53.729 1.00 86.31 105 GLU A O 1
ATOM 774 N N . PRO A 1 106 ? -51.112 -0.892 52.225 1.00 83.38 106 PRO A N 1
ATOM 775 C CA . PRO A 1 106 ? -50.330 0.314 51.992 1.00 83.38 106 PRO A CA 1
ATOM 776 C C . PRO A 1 106 ? -51.141 1.331 51.179 1.00 83.38 106 PRO A C 1
ATOM 778 O O . PRO A 1 106 ? -51.916 0.969 50.291 1.00 83.38 106 PRO A O 1
ATOM 781 N N . SER A 1 107 ? -50.940 2.613 51.458 1.00 88.00 107 SER A N 1
ATOM 782 C CA . SER A 1 107 ? -51.483 3.721 50.671 1.00 88.00 107 SER A CA 1
ATOM 783 C C . SER A 1 107 ? -50.823 3.827 49.287 1.00 88.00 107 SER A C 1
ATOM 785 O O . SER A 1 107 ? -49.715 3.336 49.073 1.00 88.00 107 SER A O 1
ATOM 787 N N . GLU A 1 108 ? -51.464 4.525 48.338 1.00 83.62 108 GLU A N 1
ATOM 788 C CA . GLU A 1 108 ? -50.875 4.753 47.003 1.00 83.62 108 GLU A CA 1
ATOM 789 C C . GLU A 1 108 ? -49.513 5.462 47.071 1.00 83.62 108 GLU A C 1
ATOM 791 O O . GLU A 1 108 ? -48.617 5.140 46.295 1.00 83.62 108 GLU A O 1
ATOM 796 N N . ALA A 1 109 ? -49.333 6.369 48.037 1.00 84.38 109 ALA A N 1
ATOM 797 C CA . ALA A 1 109 ? -48.070 7.073 48.247 1.00 84.38 109 ALA A CA 1
ATOM 798 C C . ALA A 1 109 ? -46.947 6.136 48.727 1.00 84.38 109 ALA A C 1
ATOM 800 O O . ALA A 1 109 ? -45.810 6.268 48.281 1.00 84.38 109 ALA A O 1
ATOM 801 N N . GLU A 1 110 ? -47.254 5.175 49.604 1.00 82.81 110 GLU A N 1
ATOM 802 C CA . GLU A 1 110 ? -46.287 4.173 50.078 1.00 82.81 110 GLU A CA 1
ATOM 803 C C . GLU A 1 110 ? -45.892 3.203 48.958 1.00 82.81 110 GLU A C 1
ATOM 805 O O . GLU A 1 110 ? -44.716 2.870 48.801 1.00 82.81 110 GLU A O 1
ATOM 810 N N . ILE A 1 111 ? -46.858 2.789 48.131 1.00 80.88 111 ILE A N 1
ATOM 811 C CA . ILE A 1 111 ? -46.599 1.930 46.967 1.00 80.88 111 ILE A CA 1
ATOM 812 C C . ILE A 1 111 ? -45.690 2.651 45.961 1.00 80.88 111 ILE A C 1
ATOM 814 O O . ILE A 1 111 ? -44.738 2.048 45.467 1.00 80.88 111 ILE A O 1
ATOM 818 N N . GLU A 1 112 ? -45.941 3.935 45.685 1.00 79.94 112 GLU A N 1
ATOM 819 C CA . GLU A 1 112 ? -45.104 4.750 44.792 1.00 79.94 112 GLU A CA 1
ATOM 820 C C . GLU A 1 112 ? -43.694 4.981 45.362 1.00 79.94 112 GLU A C 1
ATOM 822 O O . GLU A 1 112 ? -42.709 4.924 44.622 1.00 79.94 112 GLU A O 1
ATOM 827 N N . ALA A 1 113 ? -43.580 5.183 46.679 1.00 76.69 113 ALA A N 1
ATOM 828 C CA . ALA A 1 113 ? -42.299 5.321 47.371 1.00 76.69 113 ALA A CA 1
ATOM 829 C C . ALA A 1 113 ? -41.510 4.001 47.462 1.00 76.69 113 ALA A C 1
ATOM 831 O O . ALA A 1 113 ? -40.298 4.023 47.676 1.00 76.69 113 ALA A O 1
ATOM 832 N N . GLY A 1 114 ? -42.176 2.854 47.295 1.00 74.81 114 GLY A N 1
ATOM 833 C CA . GLY A 1 114 ? -41.576 1.533 47.479 1.00 74.81 114 GLY A CA 1
ATOM 834 C C . GLY A 1 114 ? -41.303 1.182 48.946 1.00 74.81 114 GLY A C 1
ATOM 835 O O . GLY A 1 114 ? -40.577 0.222 49.216 1.00 74.81 114 GLY A O 1
ATOM 836 N N . GLU A 1 115 ? -41.876 1.924 49.898 1.00 77.50 115 GLU A N 1
ATOM 837 C CA . GLU A 1 115 ? -41.745 1.693 51.339 1.00 77.50 115 GLU A CA 1
ATOM 838 C C . GLU A 1 115 ? -42.991 2.149 52.124 1.00 77.50 115 GLU A C 1
ATOM 840 O O . GLU A 1 115 ? -43.630 3.134 51.765 1.00 77.50 115 GLU A O 1
ATOM 845 N N . THR A 1 116 ? -43.343 1.445 53.209 1.00 76.81 116 THR A N 1
ATOM 846 C CA . THR A 1 116 ? -44.397 1.873 54.153 1.00 76.81 116 THR A CA 1
ATOM 847 C C . THR A 1 116 ? -43.906 3.002 55.064 1.00 76.81 116 THR A C 1
ATOM 849 O O . THR A 1 116 ? -42.702 3.158 55.261 1.00 76.81 116 THR A O 1
ATOM 852 N N . GLU A 1 117 ? -44.805 3.733 55.732 1.00 77.06 117 GLU A N 1
ATOM 853 C CA . GLU A 1 117 ? -44.457 4.781 56.716 1.00 77.06 117 GLU A CA 1
ATOM 854 C C . GLU A 1 117 ? -43.592 4.251 57.877 1.00 77.06 117 GLU A C 1
ATOM 856 O O . GLU A 1 117 ? -42.826 4.986 58.503 1.00 77.06 117 GLU A O 1
ATOM 861 N N . SER A 1 118 ? -43.673 2.947 58.156 1.00 72.44 118 SER A N 1
ATOM 862 C CA . SER A 1 118 ? -42.830 2.265 59.150 1.00 72.44 118 SER A CA 1
ATOM 863 C C . SER A 1 118 ? -41.452 1.830 58.604 1.00 72.44 118 SER A C 1
ATOM 865 O O . SER A 1 118 ? -40.642 1.212 59.313 1.00 72.44 118 SER A O 1
ATOM 867 N N . GLY A 1 119 ? -41.163 2.180 57.347 1.00 68.81 119 GLY A N 1
ATOM 868 C CA . GLY A 1 119 ? -39.941 1.885 56.604 1.00 68.81 119 GLY A CA 1
ATOM 869 C C . GLY A 1 119 ? -39.850 0.440 56.120 1.00 68.81 119 GLY A C 1
ATOM 870 O O . GLY A 1 119 ? -38.747 -0.106 56.078 1.00 68.81 119 GLY A O 1
ATOM 871 N N . GLN A 1 120 ? -40.980 -0.229 55.861 1.00 73.50 120 GLN A N 1
ATOM 872 C CA . GLN A 1 120 ? -40.979 -1.586 55.301 1.00 73.50 120 GLN A CA 1
ATOM 873 C C . GLN A 1 120 ? -40.926 -1.509 53.781 1.00 73.50 120 GLN A C 1
ATOM 875 O O . GLN A 1 120 ? -41.803 -0.896 53.189 1.00 73.50 120 GLN A O 1
ATOM 880 N N . GLY A 1 121 ? -39.946 -2.151 53.144 1.00 73.50 121 GLY A N 1
ATOM 881 C CA . GLY A 1 121 ? -39.848 -2.143 51.683 1.00 73.50 121 GLY A CA 1
ATOM 882 C C . GLY A 1 121 ? -41.021 -2.887 51.042 1.00 73.50 121 GLY A C 1
ATOM 883 O O . GLY A 1 121 ? -41.346 -3.996 51.473 1.00 73.50 121 GLY A O 1
ATOM 884 N N . ILE A 1 122 ? -41.636 -2.287 50.023 1.00 74.38 122 ILE A N 1
ATOM 885 C CA . ILE A 1 122 ? -42.745 -2.853 49.249 1.00 74.38 122 ILE A CA 1
ATOM 886 C C . ILE A 1 122 ? -42.200 -3.352 47.912 1.00 74.38 122 ILE A C 1
ATOM 888 O O . ILE A 1 122 ? -41.611 -2.593 47.143 1.00 74.38 122 ILE A O 1
ATOM 892 N N . VAL A 1 123 ? -42.415 -4.633 47.608 1.00 75.31 123 VAL A N 1
ATOM 893 C CA . VAL A 1 123 ? -42.046 -5.225 46.314 1.00 75.31 123 VAL A CA 1
ATOM 894 C C . VAL A 1 123 ? -43.307 -5.694 45.592 1.00 75.31 123 VAL A C 1
ATOM 896 O O . VAL A 1 123 ? -43.943 -6.664 46.003 1.00 75.31 123 VAL A O 1
ATOM 899 N N . ASP A 1 124 ? -43.663 -4.986 44.518 1.00 66.38 124 ASP A N 1
ATOM 900 C CA . ASP A 1 124 ? -44.839 -5.269 43.684 1.00 66.38 124 ASP A CA 1
ATOM 901 C C . ASP A 1 124 ? -44.490 -6.216 42.518 1.00 66.38 124 ASP A C 1
ATOM 903 O O . ASP A 1 124 ? -44.987 -7.334 42.432 1.00 66.38 124 ASP A O 1
ATOM 907 N N . THR A 1 125 ? -43.561 -5.796 41.654 1.00 59.41 125 THR A N 1
ATOM 908 C CA . THR A 1 125 ? -43.085 -6.552 40.471 1.00 59.41 125 THR A CA 1
ATOM 909 C C . THR A 1 125 ? -41.657 -6.172 40.072 1.00 59.41 125 THR A C 1
ATOM 911 O O . THR A 1 125 ? -40.884 -7.016 39.622 1.00 59.41 125 THR A O 1
ATOM 914 N N . SER A 1 126 ? -41.281 -4.910 40.278 1.00 59.12 126 SER A N 1
ATOM 915 C CA . SER A 1 126 ? -39.918 -4.392 40.166 1.00 59.12 126 SER A CA 1
ATOM 916 C C . SER A 1 126 ? -39.461 -3.854 41.517 1.00 59.12 126 SER A C 1
ATOM 918 O O . SER A 1 126 ? -40.202 -3.113 42.160 1.00 59.12 126 SER A O 1
ATOM 920 N N . ALA A 1 127 ? -38.242 -4.180 41.936 1.00 66.62 127 ALA A N 1
ATOM 921 C CA . ALA A 1 127 ? -37.621 -3.524 43.079 1.00 66.62 127 ALA A CA 1
ATOM 922 C C . ALA A 1 127 ? -36.888 -2.267 42.594 1.00 66.62 127 ALA A C 1
ATOM 924 O O . ALA A 1 127 ? -35.976 -2.362 41.770 1.00 66.62 127 ALA A O 1
ATOM 925 N N . ASN A 1 128 ? -37.293 -1.099 43.090 1.00 62.12 128 ASN A N 1
ATOM 926 C CA . ASN A 1 128 ? -36.569 0.145 42.868 1.00 62.12 128 ASN A CA 1
ATOM 927 C C . ASN A 1 128 ? -35.627 0.363 44.056 1.00 62.12 128 ASN A C 1
ATOM 929 O O . ASN A 1 128 ? -36.055 0.754 45.138 1.00 62.12 128 ASN A O 1
ATOM 933 N N . PHE A 1 129 ? -34.348 0.035 43.889 1.00 68.75 129 PHE A N 1
ATOM 934 C CA . PHE A 1 129 ? -33.348 0.298 44.919 1.00 68.75 129 PHE A CA 1
ATOM 935 C C . PHE A 1 129 ? -32.819 1.715 44.717 1.00 68.75 129 PHE A C 1
ATOM 937 O O . PHE A 1 129 ? -32.163 1.969 43.709 1.00 68.75 129 PHE A O 1
ATOM 944 N N . ALA A 1 130 ? -33.067 2.615 45.674 1.00 60.84 130 ALA A N 1
ATOM 945 C CA . ALA A 1 130 ? -32.475 3.955 45.648 1.00 60.84 130 ALA A CA 1
ATOM 946 C C . ALA A 1 130 ? -30.939 3.883 45.557 1.00 60.84 130 ALA A C 1
ATOM 948 O O . ALA A 1 130 ? -30.335 4.579 44.748 1.00 60.84 130 ALA A O 1
ATOM 949 N N . ASP A 1 131 ? -30.334 2.959 46.311 1.00 63.34 131 ASP A N 1
ATOM 950 C CA . ASP A 1 131 ? -28.913 2.631 46.249 1.00 63.34 131 ASP A CA 1
ATOM 951 C C . ASP A 1 131 ? -28.717 1.109 46.301 1.00 63.34 131 ASP A C 1
ATOM 953 O O . ASP A 1 131 ? -28.965 0.465 47.323 1.00 63.34 131 ASP A O 1
ATOM 957 N N . LEU A 1 132 ? -28.218 0.512 45.216 1.00 77.06 132 LEU A N 1
ATOM 958 C CA . LEU A 1 132 ? -27.786 -0.889 45.212 1.00 77.06 132 LEU A CA 1
ATOM 959 C C . LEU A 1 132 ? -26.275 -0.974 45.460 1.00 77.06 132 LEU A C 1
ATOM 961 O O . LEU A 1 132 ? -25.470 -1.007 44.533 1.00 77.06 132 LEU A O 1
ATOM 965 N N . THR A 1 133 ? -25.877 -1.038 46.729 1.00 65.94 133 THR A N 1
ATOM 966 C CA . THR A 1 133 ? -24.468 -1.145 47.154 1.00 65.94 133 THR A CA 1
ATOM 967 C C . THR A 1 133 ? -24.079 -2.591 47.483 1.00 65.94 133 THR A C 1
ATOM 969 O O . THR A 1 133 ? -23.601 -2.916 48.569 1.00 65.94 133 THR A O 1
ATOM 972 N N . ALA A 1 134 ? -24.285 -3.509 46.540 1.00 65.06 134 ALA A N 1
ATOM 973 C CA . ALA A 1 134 ? -23.908 -4.908 46.728 1.00 65.06 134 ALA A CA 1
ATOM 974 C C . ALA A 1 134 ? -22.447 -5.146 46.307 1.00 65.06 134 ALA A C 1
ATOM 976 O O . ALA A 1 134 ? -22.110 -5.032 45.132 1.00 65.06 134 ALA A O 1
ATOM 977 N N . GLN A 1 135 ? -21.584 -5.555 47.249 1.00 58.69 135 GLN A N 1
ATOM 978 C CA . GLN A 1 135 ? -20.210 -5.988 46.924 1.00 58.69 135 GLN A CA 1
ATOM 979 C C . GLN A 1 135 ? -20.188 -7.194 45.973 1.00 58.69 135 GLN A C 1
ATOM 981 O O . GLN A 1 135 ? -19.243 -7.358 45.211 1.00 58.69 135 GLN A O 1
ATOM 986 N N . ASN A 1 136 ? -21.218 -8.043 46.029 1.00 58.25 136 ASN A N 1
ATOM 987 C CA . ASN A 1 136 ? -21.390 -9.192 45.152 1.00 58.25 136 ASN A CA 1
ATOM 988 C C . ASN A 1 136 ? -22.876 -9.353 44.819 1.00 58.25 136 ASN A C 1
ATOM 990 O O . ASN A 1 136 ? -23.647 -9.806 45.665 1.00 58.25 136 ASN A O 1
ATOM 994 N N . ILE A 1 137 ? -23.277 -9.044 43.588 1.00 76.31 137 ILE A N 1
ATOM 995 C CA . ILE A 1 137 ? -24.550 -9.532 43.047 1.00 76.31 137 ILE A CA 1
ATOM 996 C C . ILE A 1 137 ? -24.273 -10.939 42.512 1.00 76.31 137 ILE A C 1
ATOM 998 O O . ILE A 1 137 ? -23.669 -11.105 41.455 1.00 76.31 137 ILE A O 1
ATOM 1002 N N . LYS A 1 138 ? -24.644 -11.971 43.275 1.00 61.34 138 LYS A N 1
ATOM 1003 C CA . LYS A 1 138 ? -24.483 -13.372 42.860 1.00 61.34 138 LYS A CA 1
ATOM 1004 C C . LYS A 1 138 ? -25.681 -13.794 42.009 1.00 61.34 138 LYS A C 1
ATOM 1006 O O . LYS A 1 138 ? -26.636 -14.359 42.525 1.00 61.34 138 LYS A O 1
ATOM 1011 N N . GLY A 1 139 ? -25.622 -13.502 40.715 1.00 65.44 139 GLY A N 1
ATOM 1012 C CA . GLY A 1 139 ? -26.534 -14.036 39.705 1.00 65.44 139 GLY A CA 1
ATOM 1013 C C . GLY A 1 139 ? -25.728 -14.645 38.563 1.00 65.44 139 GLY A C 1
ATOM 1014 O O . GLY A 1 139 ? -24.668 -14.122 38.224 1.00 65.44 139 GLY A O 1
ATOM 1015 N N . ASN A 1 140 ? -26.193 -15.755 37.988 1.00 70.31 140 ASN A N 1
ATOM 1016 C CA . ASN A 1 140 ? -25.498 -16.375 36.855 1.00 70.31 140 ASN A CA 1
ATOM 1017 C C . ASN A 1 140 ? -25.596 -15.504 35.592 1.00 70.31 140 ASN A C 1
ATOM 1019 O O . ASN A 1 140 ? -24.653 -15.473 34.809 1.00 70.31 140 ASN A O 1
ATOM 1023 N N . GLU A 1 141 ? -26.711 -14.788 35.409 1.00 76.75 141 GLU A N 1
ATOM 1024 C CA . GLU A 1 141 ? -26.986 -13.931 34.253 1.00 76.75 141 GLU A CA 1
ATOM 1025 C C . GLU A 1 141 ? -27.877 -12.753 34.679 1.00 76.75 141 GLU A C 1
ATOM 1027 O O . GLU A 1 141 ? -28.734 -12.898 35.553 1.00 76.75 141 GLU A O 1
ATOM 1032 N N . GLY A 1 142 ? -27.674 -11.584 34.068 1.00 80.75 142 GLY A N 1
ATOM 1033 C CA . GLY A 1 142 ? -28.547 -10.418 34.201 1.00 80.75 142 GLY A CA 1
ATOM 1034 C C . GLY A 1 142 ? -28.963 -9.934 32.817 1.00 80.75 142 GLY A C 1
ATOM 1035 O O . GLY A 1 142 ? -28.111 -9.766 31.945 1.00 80.75 142 GLY A O 1
ATOM 1036 N N . ILE A 1 143 ? -30.262 -9.725 32.606 1.00 82.31 143 ILE A N 1
ATOM 1037 C CA . ILE A 1 143 ? -30.810 -9.197 31.354 1.00 82.31 143 ILE A CA 1
ATOM 1038 C C . ILE A 1 143 ? -31.250 -7.763 31.622 1.00 82.31 143 ILE A C 1
ATOM 1040 O O . ILE A 1 143 ? -32.177 -7.525 32.392 1.00 82.31 143 ILE A O 1
ATOM 1044 N N . PHE A 1 144 ? -30.580 -6.810 30.981 1.00 85.81 144 PHE A N 1
ATOM 1045 C CA . PHE A 1 144 ? -30.894 -5.390 31.089 1.00 85.81 144 PHE A CA 1
ATOM 1046 C C . PHE A 1 144 ? -31.394 -4.886 29.741 1.00 85.81 144 PHE A C 1
ATOM 1048 O O . PHE A 1 144 ? -30.761 -5.136 28.717 1.00 85.81 144 PHE A O 1
ATOM 1055 N N . GLN A 1 145 ? -32.505 -4.149 29.738 1.00 88.56 145 GLN A N 1
ATOM 1056 C CA . GLN A 1 145 ? -32.944 -3.431 28.540 1.00 88.56 145 GLN A CA 1
ATOM 1057 C C . GLN A 1 145 ? -32.018 -2.244 28.247 1.00 88.56 145 GLN A C 1
ATOM 1059 O O . GLN A 1 145 ? -31.591 -2.051 27.113 1.00 88.56 145 GLN A O 1
ATOM 1064 N N . THR A 1 146 ? -31.682 -1.485 29.293 1.00 89.06 146 THR A N 1
ATOM 1065 C CA . THR A 1 146 ? -30.803 -0.317 29.230 1.00 89.06 146 THR A CA 1
ATOM 1066 C C . THR A 1 146 ? -29.933 -0.286 30.477 1.00 89.06 146 THR A C 1
ATOM 1068 O O . THR A 1 146 ? -30.418 -0.519 31.582 1.00 89.06 146 THR A O 1
ATOM 1071 N N . ILE A 1 147 ? -28.657 0.047 30.304 1.00 91.06 147 ILE A N 1
ATOM 1072 C CA . ILE A 1 147 ? -27.746 0.368 31.402 1.00 91.06 147 ILE A CA 1
ATOM 1073 C C . ILE A 1 147 ? -27.370 1.838 31.244 1.00 91.06 147 ILE A C 1
ATOM 1075 O O . ILE A 1 147 ? -26.668 2.199 30.301 1.00 91.06 147 ILE A O 1
ATOM 1079 N N . LEU A 1 148 ? -27.846 2.688 32.153 1.00 90.06 148 LEU A N 1
ATOM 1080 C CA . LEU A 1 148 ? -27.422 4.081 32.240 1.00 90.06 148 LEU A CA 1
ATOM 1081 C C . LEU A 1 148 ? -26.383 4.191 33.353 1.00 90.06 148 LEU A C 1
ATOM 1083 O O . LEU A 1 148 ? -26.711 4.041 34.526 1.00 90.06 148 LEU A O 1
ATOM 1087 N N . ALA A 1 149 ? -25.129 4.429 32.986 1.00 89.50 149 ALA A N 1
ATOM 1088 C CA . ALA A 1 149 ? -24.036 4.538 33.940 1.00 89.50 149 ALA A CA 1
ATOM 1089 C C . ALA A 1 149 ? -23.111 5.693 33.556 1.00 89.50 149 ALA A C 1
ATOM 1091 O O . ALA A 1 149 ? -22.825 5.901 32.378 1.00 89.50 149 ALA A O 1
ATOM 1092 N N . GLN A 1 150 ? -22.613 6.425 34.556 1.00 92.94 150 GLN A N 1
ATOM 1093 C CA . GLN A 1 150 ? -21.559 7.419 34.336 1.00 92.94 150 GLN A CA 1
ATOM 1094 C C . GLN A 1 150 ? -20.232 6.742 33.963 1.00 92.94 150 GLN A C 1
ATOM 1096 O O . GLN A 1 150 ? -19.465 7.266 33.159 1.00 92.94 150 GLN A O 1
ATOM 1101 N N . SER A 1 151 ? -19.968 5.569 34.541 1.00 90.56 151 SER A N 1
ATOM 1102 C CA . SER A 1 151 ? -18.827 4.722 34.217 1.00 90.56 151 SER A CA 1
ATOM 1103 C C . SER A 1 151 ? -19.217 3.248 34.301 1.00 90.56 151 SER A C 1
ATOM 1105 O O . SER A 1 151 ? -20.037 2.845 35.125 1.00 90.56 151 SER A O 1
ATOM 1107 N N . LEU A 1 152 ? -18.620 2.438 33.429 1.00 91.88 152 LEU A N 1
ATOM 1108 C CA . LEU A 1 152 ? -18.763 0.988 33.422 1.00 91.88 152 LEU A CA 1
ATOM 1109 C C . LEU A 1 152 ? -17.361 0.377 33.400 1.00 91.88 152 LEU A C 1
ATOM 1111 O O . LEU A 1 152 ? -16.639 0.510 32.414 1.00 91.88 152 LEU A O 1
ATOM 1115 N N . THR A 1 153 ? -16.982 -0.307 34.476 1.00 90.88 153 THR A N 1
ATOM 1116 C CA . THR A 1 153 ? -15.713 -1.039 34.556 1.00 90.88 153 THR A CA 1
ATOM 1117 C C . THR A 1 153 ? -15.999 -2.525 34.411 1.00 90.88 153 THR A C 1
ATOM 1119 O O . THR A 1 153 ? -16.594 -3.133 35.296 1.00 90.88 153 THR A O 1
ATOM 1122 N N . ALA A 1 154 ? -15.567 -3.123 33.303 1.00 90.38 154 ALA A N 1
ATOM 1123 C CA . ALA A 1 154 ? -15.724 -4.551 33.051 1.00 90.38 154 ALA A CA 1
ATOM 1124 C C . ALA A 1 154 ? -14.427 -5.144 32.494 1.00 90.38 154 ALA A C 1
ATOM 1126 O O . ALA A 1 154 ? -13.716 -4.492 31.734 1.00 90.38 154 ALA A O 1
ATOM 1127 N N . GLY A 1 155 ? -14.130 -6.399 32.847 1.00 90.56 155 GLY A N 1
ATOM 1128 C CA . GLY A 1 155 ? -12.953 -7.097 32.317 1.00 90.56 155 GLY A CA 1
ATOM 1129 C C . GLY A 1 155 ? -13.070 -7.422 30.824 1.00 90.56 155 GLY A C 1
ATOM 1130 O O . GLY A 1 155 ? -12.076 -7.393 30.103 1.00 90.56 155 GLY A O 1
ATOM 1131 N N . LYS A 1 156 ? -14.285 -7.718 30.346 1.00 90.44 156 LYS A N 1
ATOM 1132 C CA . LYS A 1 156 ? -14.584 -7.980 28.935 1.00 90.44 156 LYS A CA 1
ATOM 1133 C C . LYS A 1 156 ? -16.028 -7.588 28.628 1.00 90.44 156 LYS A C 1
ATOM 1135 O O . LYS A 1 156 ? -16.938 -8.067 29.297 1.00 90.44 156 LYS A O 1
ATOM 1140 N N . LEU A 1 157 ? -16.233 -6.786 27.586 1.00 91.25 157 LEU A N 1
ATOM 1141 C CA . LEU A 1 157 ? -17.540 -6.603 26.953 1.00 91.25 157 LEU A CA 1
ATOM 1142 C C . LEU A 1 157 ? -17.567 -7.413 25.658 1.00 91.25 157 LEU A C 1
ATOM 1144 O O . LEU A 1 157 ? -16.647 -7.323 24.850 1.00 91.25 157 LEU A O 1
ATOM 1148 N N . THR A 1 158 ? -18.604 -8.222 25.465 1.00 89.69 158 THR A N 1
ATOM 1149 C CA . THR A 1 158 ? -18.837 -8.949 24.209 1.00 89.69 158 THR A CA 1
ATOM 1150 C C . THR A 1 158 ? -20.215 -8.558 23.703 1.00 89.69 158 THR A C 1
ATOM 1152 O O . THR A 1 158 ? -21.189 -8.704 24.434 1.00 89.69 158 THR A O 1
ATOM 1155 N N . ALA A 1 159 ? -20.291 -8.053 22.476 1.00 90.81 159 ALA A N 1
ATOM 1156 C CA . ALA A 1 159 ? -21.534 -7.662 21.822 1.00 90.81 159 ALA A CA 1
ATOM 1157 C C . ALA A 1 159 ? -21.515 -8.170 20.376 1.00 90.81 159 ALA A C 1
ATOM 1159 O O . ALA A 1 159 ? -20.452 -8.197 19.756 1.00 90.81 159 ALA A O 1
ATOM 1160 N N . GLY A 1 160 ? -22.671 -8.589 19.852 1.00 89.12 160 GLY A N 1
ATOM 1161 C CA . GLY A 1 160 ? -22.800 -8.937 18.431 1.00 89.12 160 GLY A CA 1
ATOM 1162 C C . GLY A 1 160 ? -22.664 -7.703 17.536 1.00 89.12 160 GLY A C 1
ATOM 1163 O O . GLY A 1 160 ? -21.974 -7.743 16.524 1.00 89.12 160 GLY A O 1
ATOM 1164 N N . GLU A 1 161 ? -23.258 -6.593 17.970 1.00 88.06 161 GLU A N 1
ATOM 1165 C CA . GLU A 1 161 ? -23.150 -5.276 17.354 1.00 88.06 161 GLU A CA 1
ATOM 1166 C C . GLU A 1 161 ? -23.066 -4.224 18.466 1.00 88.06 161 GLU A C 1
ATOM 1168 O O . GLU A 1 161 ? -23.756 -4.328 19.482 1.00 88.06 161 GLU A O 1
ATOM 1173 N N . ALA A 1 162 ? -22.194 -3.231 18.300 1.00 90.12 162 ALA A N 1
ATOM 1174 C CA . ALA A 1 162 ? -22.047 -2.123 19.233 1.00 90.12 162 ALA A CA 1
ATOM 1175 C C . ALA A 1 162 ? -21.928 -0.814 18.450 1.00 90.12 162 ALA A C 1
ATOM 1177 O O . ALA A 1 162 ? -21.024 -0.657 17.632 1.00 90.12 162 ALA A O 1
ATOM 1178 N N . MET A 1 163 ? -22.818 0.137 18.732 1.00 90.62 163 MET A N 1
ATOM 1179 C CA . MET A 1 163 ? -22.719 1.496 18.209 1.00 90.62 163 MET A CA 1
ATOM 1180 C C . MET A 1 163 ? -22.003 2.372 19.238 1.00 90.62 163 MET A C 1
ATOM 1182 O O . MET A 1 163 ? -22.526 2.628 20.321 1.00 90.62 163 MET A O 1
ATOM 1186 N N . ILE A 1 164 ? -20.798 2.830 18.902 1.00 90.69 164 ILE A N 1
ATOM 1187 C CA . ILE A 1 164 ? -19.977 3.690 19.758 1.00 90.69 164 ILE A CA 1
ATOM 1188 C C . ILE A 1 164 ? -19.860 5.050 19.073 1.00 90.69 164 ILE A C 1
ATOM 1190 O O . ILE A 1 164 ? -19.200 5.167 18.047 1.00 90.69 164 ILE A O 1
ATOM 1194 N N . ALA A 1 165 ? -20.498 6.080 19.631 1.00 89.31 165 ALA A N 1
ATOM 1195 C CA . ALA A 1 165 ? -20.449 7.429 19.059 1.00 89.31 165 ALA A CA 1
ATOM 1196 C C . ALA A 1 165 ? -19.064 8.083 19.212 1.00 89.31 165 ALA A C 1
ATOM 1198 O O . ALA A 1 165 ? -18.627 8.835 18.346 1.00 89.31 165 ALA A O 1
ATOM 1199 N N . SER A 1 166 ? -18.381 7.807 20.325 1.00 87.75 166 SER A N 1
ATOM 1200 C CA . SER A 1 166 ? -17.019 8.261 20.597 1.00 87.75 166 SER A CA 1
ATOM 1201 C C . SER A 1 166 ? -16.367 7.342 21.626 1.00 87.75 166 SER A C 1
AT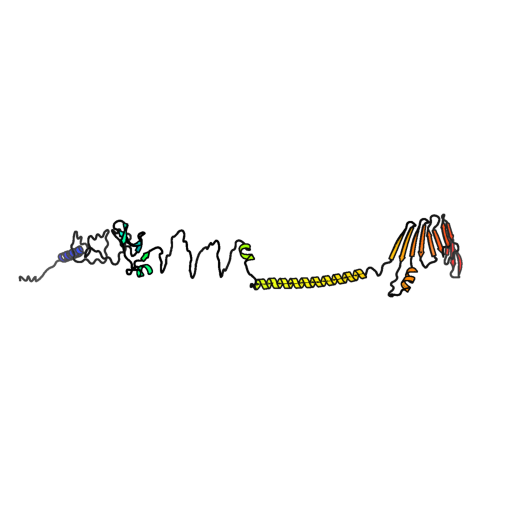OM 1203 O O . SER A 1 166 ? -17.016 6.925 22.587 1.00 87.75 166 SER A O 1
ATOM 1205 N N . ALA A 1 167 ? -15.091 7.022 21.427 1.00 89.31 167 ALA A N 1
ATOM 1206 C CA . ALA A 1 167 ? -14.277 6.315 22.404 1.00 89.31 167 ALA A CA 1
ATOM 1207 C C . ALA A 1 167 ? -12.808 6.722 22.277 1.00 89.31 167 ALA A C 1
ATOM 1209 O O . ALA A 1 167 ? -12.260 6.783 21.178 1.00 89.31 167 ALA A O 1
ATOM 1210 N N . THR A 1 168 ? -12.152 6.924 23.417 1.00 91.06 168 THR A N 1
ATOM 1211 C CA . THR A 1 168 ? -10.694 7.041 23.495 1.00 91.06 168 THR A CA 1
ATOM 1212 C C . THR A 1 168 ? -10.130 5.666 23.827 1.00 91.06 168 THR A C 1
ATOM 1214 O O . THR A 1 168 ? -10.236 5.211 24.964 1.00 91.06 168 THR A O 1
ATOM 1217 N N . ILE A 1 169 ? -9.553 4.987 22.834 1.00 89.31 169 ILE A N 1
ATOM 1218 C CA . ILE A 1 169 ? -9.015 3.628 22.977 1.00 89.31 169 ILE A CA 1
ATOM 1219 C C . ILE A 1 169 ? -7.491 3.688 22.807 1.00 89.31 169 ILE A C 1
ATOM 1221 O O . ILE A 1 169 ? -7.025 3.880 21.685 1.00 89.31 169 ILE A O 1
ATOM 1225 N N . PRO A 1 170 ? -6.692 3.506 23.876 1.00 88.38 170 PRO A N 1
ATOM 1226 C CA . PRO A 1 170 ? -5.231 3.541 23.769 1.00 88.38 170 PRO A CA 1
ATOM 1227 C C . PRO A 1 170 ? -4.659 2.445 22.863 1.00 88.38 170 PRO A C 1
ATOM 1229 O O . PRO A 1 170 ? -3.633 2.630 22.216 1.00 88.38 170 PRO A O 1
ATOM 1232 N N . THR A 1 171 ? -5.297 1.273 22.832 1.00 88.50 171 THR A N 1
ATOM 1233 C CA . THR A 1 171 ? -4.884 0.149 21.988 1.00 88.50 171 THR A CA 1
ATOM 1234 C C . THR A 1 171 ? -6.108 -0.659 21.587 1.00 88.50 171 THR A C 1
ATOM 1236 O O . THR A 1 171 ? -6.839 -1.148 22.447 1.00 88.50 171 THR A O 1
ATOM 1239 N N . LEU A 1 172 ? -6.334 -0.792 20.280 1.00 88.00 172 LEU A N 1
ATOM 1240 C CA . LEU A 1 172 ? -7.441 -1.557 19.713 1.00 88.00 172 LEU A CA 1
ATOM 1241 C C . LEU A 1 172 ? -6.898 -2.813 19.023 1.00 88.00 172 LEU A C 1
ATOM 1243 O O . LEU A 1 172 ? -6.219 -2.722 18.003 1.00 88.00 172 LEU A O 1
ATOM 1247 N N . TYR A 1 173 ? -7.215 -3.988 19.568 1.00 84.44 173 TYR A N 1
ATOM 1248 C CA . TYR A 1 173 ? -6.893 -5.274 18.948 1.00 84.44 173 TYR A CA 1
ATOM 1249 C C . TYR A 1 173 ? -8.072 -5.747 18.092 1.00 84.44 173 TYR A C 1
ATOM 1251 O O . TYR A 1 173 ? -9.103 -6.153 18.625 1.00 84.44 173 TYR A O 1
ATOM 1259 N N . ALA A 1 174 ? -7.916 -5.714 16.768 1.00 84.25 174 ALA A N 1
ATOM 1260 C CA . ALA A 1 174 ? -8.889 -6.251 15.818 1.00 84.25 174 ALA A CA 1
ATOM 1261 C C . ALA A 1 174 ? -8.343 -7.527 15.157 1.00 84.25 174 ALA A C 1
ATOM 1263 O O . ALA A 1 174 ? -7.177 -7.583 14.771 1.00 84.25 174 ALA A O 1
ATOM 1264 N N . THR A 1 175 ? -9.185 -8.554 15.011 1.00 79.88 175 THR A N 1
ATOM 1265 C CA . THR A 1 175 ? -8.805 -9.840 14.392 1.00 79.88 175 THR A CA 1
ATOM 1266 C C . THR A 1 175 ? -8.594 -9.740 12.883 1.00 79.88 175 THR A C 1
ATOM 1268 O O . THR A 1 175 ? -7.850 -10.534 12.313 1.00 79.88 175 THR A O 1
ATOM 1271 N N . SER A 1 176 ? -9.212 -8.758 12.226 1.00 76.31 176 SER A N 1
ATOM 1272 C CA . SER A 1 176 ? -8.877 -8.380 10.859 1.00 76.31 176 SER A CA 1
ATOM 1273 C C . SER A 1 176 ? -8.976 -6.871 10.700 1.00 76.31 176 SER A C 1
ATOM 1275 O O . SER A 1 176 ? -9.910 -6.244 11.199 1.00 76.31 176 SER A O 1
ATOM 1277 N N . ILE A 1 177 ? -8.029 -6.290 9.968 1.00 75.81 177 ILE A N 1
ATOM 1278 C CA . ILE A 1 177 ? -8.105 -4.882 9.574 1.00 75.81 177 ILE A CA 1
ATOM 1279 C C . ILE A 1 177 ? -9.283 -4.676 8.620 1.00 75.81 177 ILE A C 1
ATOM 1281 O O . ILE A 1 177 ? -9.928 -3.644 8.699 1.00 75.81 177 ILE A O 1
ATOM 1285 N N . GLN A 1 178 ? -9.637 -5.664 7.785 1.00 68.56 178 GLN A N 1
ATOM 1286 C CA . GLN A 1 178 ? -10.801 -5.572 6.893 1.00 68.56 178 GLN A CA 1
ATOM 1287 C C . GLN A 1 178 ? -12.111 -5.290 7.641 1.00 68.56 178 GLN A C 1
ATOM 1289 O O . GLN A 1 178 ? -12.941 -4.555 7.116 1.00 68.56 178 GLN A O 1
ATOM 1294 N N . ALA A 1 179 ? -12.273 -5.809 8.865 1.00 72.81 179 ALA A N 1
ATOM 1295 C CA . ALA A 1 179 ? -13.470 -5.581 9.675 1.00 72.81 179 ALA A CA 1
ATOM 1296 C C . ALA A 1 179 ? -13.717 -4.098 10.011 1.00 72.81 179 ALA A C 1
ATOM 1298 O O . ALA A 1 179 ? -14.851 -3.733 10.299 1.00 72.81 179 ALA A O 1
ATOM 1299 N N . ILE A 1 180 ? -12.684 -3.249 9.962 1.00 77.69 180 ILE A N 1
ATOM 1300 C CA . ILE A 1 180 ? -12.809 -1.805 10.228 1.00 77.69 180 ILE A CA 1
ATOM 1301 C C . ILE A 1 180 ? -12.210 -0.910 9.131 1.00 77.69 180 ILE A C 1
ATOM 1303 O O . ILE A 1 180 ? -12.487 0.280 9.104 1.00 77.69 180 ILE A O 1
ATOM 1307 N N . GLY A 1 181 ? -11.399 -1.451 8.221 1.00 75.94 181 GLY A N 1
ATOM 1308 C CA . GLY A 1 181 ? -10.522 -0.689 7.329 1.00 75.94 181 GLY A CA 1
ATOM 1309 C C . GLY A 1 181 ? -11.258 0.095 6.247 1.00 75.94 181 GLY A C 1
ATOM 1310 O O . GLY A 1 181 ? -10.995 1.279 6.088 1.00 75.94 181 GLY A O 1
ATOM 1311 N N . ASN A 1 182 ? -12.224 -0.520 5.553 1.00 77.50 182 ASN A N 1
ATOM 1312 C CA . ASN A 1 182 ? -13.040 0.186 4.547 1.00 77.50 182 ASN A CA 1
ATOM 1313 C C . ASN A 1 182 ? -13.992 1.222 5.169 1.00 77.50 182 ASN A C 1
ATOM 1315 O O . ASN A 1 182 ? -14.530 2.066 4.459 1.00 77.50 182 ASN A O 1
ATOM 1319 N N . SER A 1 183 ? -14.212 1.136 6.479 1.00 78.38 183 SER A N 1
ATOM 1320 C CA . SER A 1 183 ? -15.104 2.007 7.245 1.00 78.38 183 SER A CA 1
ATOM 1321 C C . SER A 1 183 ? -14.337 3.099 7.997 1.00 78.38 183 SER A C 1
ATOM 1323 O O . SER A 1 183 ? -14.949 3.920 8.676 1.00 78.38 183 SER A O 1
ATOM 1325 N N . MET A 1 184 ? -13.002 3.096 7.917 1.00 85.44 184 MET A N 1
ATOM 1326 C CA . MET A 1 184 ? -12.145 4.049 8.609 1.00 85.44 184 MET A CA 1
ATOM 1327 C C . MET A 1 184 ? -11.928 5.277 7.725 1.00 85.44 184 MET A C 1
ATOM 1329 O O . MET A 1 184 ? -11.255 5.201 6.699 1.00 85.44 184 MET A O 1
ATOM 1333 N N . ASP A 1 185 ? -12.473 6.421 8.135 1.00 85.50 185 ASP A N 1
ATOM 1334 C CA . ASP A 1 185 ? -12.140 7.704 7.523 1.00 85.50 185 ASP A CA 1
ATOM 1335 C C . ASP A 1 185 ? -10.813 8.218 8.101 1.00 85.50 185 ASP A C 1
ATOM 1337 O O . ASP A 1 185 ? -10.707 8.544 9.284 1.00 85.50 185 ASP A O 1
ATOM 1341 N N . LEU A 1 186 ? -9.782 8.251 7.259 1.00 87.88 186 LEU A N 1
ATOM 1342 C CA . LEU A 1 186 ? -8.441 8.733 7.597 1.00 87.88 186 LEU A CA 1
ATOM 1343 C C . LEU A 1 186 ? -8.126 10.087 6.949 1.00 87.88 186 LEU A C 1
ATOM 1345 O O . LEU A 1 186 ? -6.984 10.537 7.019 1.00 87.88 186 LEU A O 1
ATOM 1349 N N . SER A 1 187 ? -9.113 10.743 6.330 1.00 84.44 187 SER A N 1
ATOM 1350 C CA . SER A 1 187 ? -8.921 11.996 5.586 1.00 84.44 187 SER A CA 1
ATOM 1351 C C . SER A 1 187 ? -8.362 13.133 6.446 1.00 84.44 187 SER A C 1
ATOM 1353 O O . SER A 1 187 ? -7.579 13.943 5.958 1.00 84.44 187 SER A O 1
ATOM 1355 N N . ALA A 1 188 ? -8.706 13.163 7.735 1.00 86.75 188 ALA A N 1
ATOM 1356 C CA . ALA A 1 188 ? -8.222 14.161 8.687 1.00 86.75 188 ALA A CA 1
ATOM 1357 C C . ALA A 1 188 ? -6.868 13.805 9.334 1.00 86.75 188 ALA A C 1
ATOM 1359 O O . ALA A 1 188 ? -6.348 14.581 10.135 1.00 86.75 188 ALA A O 1
ATOM 1360 N N . ASN A 1 189 ? -6.287 12.634 9.048 1.00 90.81 189 ASN A N 1
ATOM 1361 C CA . ASN A 1 189 ? -5.019 12.240 9.653 1.00 90.81 189 ASN A CA 1
ATOM 1362 C C . ASN A 1 189 ? -3.843 12.951 8.961 1.00 90.81 189 ASN A C 1
ATOM 1364 O O . ASN A 1 189 ? -3.394 12.543 7.888 1.00 90.81 189 ASN A O 1
ATOM 1368 N N . GLU A 1 190 ? -3.310 13.987 9.610 1.00 92.69 190 GLU A N 1
ATOM 1369 C CA . GLU A 1 190 ? -2.207 14.802 9.083 1.00 92.69 190 GLU A CA 1
ATOM 1370 C C . GLU A 1 190 ? -0.968 13.977 8.719 1.00 92.69 190 GLU A C 1
ATOM 1372 O O . GLU A 1 190 ? -0.363 14.212 7.675 1.00 92.69 190 GLU A O 1
ATOM 1377 N N . SER A 1 191 ? -0.599 12.977 9.529 1.00 93.88 191 SER A N 1
ATOM 1378 C CA . SER A 1 191 ? 0.579 12.144 9.247 1.00 93.88 191 SER A CA 1
ATOM 1379 C C . SER A 1 191 ? 0.430 11.350 7.946 1.00 93.88 191 SER A C 1
ATOM 1381 O O . SER A 1 191 ? 1.365 11.288 7.148 1.00 93.88 191 SER A O 1
ATOM 1383 N N . ILE A 1 192 ? -0.765 10.809 7.689 1.00 93.06 192 ILE A N 1
ATOM 1384 C CA . ILE A 1 192 ? -1.077 10.099 6.445 1.00 93.06 192 ILE A CA 1
ATOM 1385 C C . ILE A 1 192 ? -1.083 11.085 5.278 1.00 93.06 192 ILE A C 1
ATOM 1387 O O . ILE A 1 192 ? -0.471 10.808 4.248 1.00 93.06 192 ILE A O 1
ATOM 1391 N N . SER A 1 193 ? -1.703 12.254 5.453 1.00 91.50 193 SER A N 1
ATOM 1392 C CA . SER A 1 193 ? -1.724 13.304 4.433 1.00 91.50 193 SER A CA 1
ATOM 1393 C C . SER A 1 193 ? -0.317 13.772 4.048 1.00 91.50 193 SER A C 1
ATOM 1395 O O . SER A 1 193 ? -0.047 13.971 2.867 1.00 91.50 193 SER A O 1
ATOM 1397 N N . LEU A 1 194 ? 0.591 13.928 5.016 1.00 92.69 194 LEU A N 1
ATOM 1398 C CA . LEU A 1 194 ? 1.981 14.322 4.776 1.00 92.69 194 LEU A CA 1
ATOM 1399 C C . LEU A 1 194 ? 2.754 13.251 4.002 1.00 92.69 194 LEU A C 1
ATOM 1401 O O . LEU A 1 194 ? 3.454 13.577 3.047 1.00 92.69 194 LEU A O 1
ATOM 1405 N N . ILE A 1 195 ? 2.609 11.976 4.380 1.00 94.75 195 ILE A N 1
ATOM 1406 C CA . ILE A 1 195 ? 3.277 10.860 3.693 1.00 94.75 195 ILE A CA 1
ATOM 1407 C C . ILE A 1 195 ? 2.764 10.726 2.256 1.00 94.75 195 ILE A C 1
ATOM 1409 O O . ILE A 1 195 ? 3.556 10.640 1.319 1.00 94.75 195 ILE A O 1
ATOM 1413 N N . VAL A 1 196 ? 1.442 10.724 2.070 1.00 94.06 196 VAL A N 1
ATOM 1414 C CA . VAL A 1 196 ? 0.829 10.617 0.740 1.00 94.06 196 VAL A CA 1
ATOM 1415 C C . VAL A 1 196 ? 1.199 11.829 -0.113 1.00 94.06 196 VAL A C 1
ATOM 1417 O O . VAL A 1 196 ? 1.626 11.651 -1.249 1.00 94.06 196 VAL A O 1
ATOM 1420 N N . GLY A 1 197 ? 1.122 13.043 0.439 1.00 92.44 197 GLY A N 1
ATOM 1421 C CA . GLY A 1 197 ? 1.523 14.268 -0.252 1.00 92.44 197 GLY A CA 1
ATOM 1422 C C . GLY A 1 197 ? 2.994 14.262 -0.673 1.00 92.44 197 GLY A C 1
ATOM 1423 O O . GLY A 1 197 ? 3.298 14.584 -1.818 1.00 92.44 197 GLY A O 1
ATOM 1424 N N . GLY A 1 198 ? 3.902 13.825 0.206 1.00 94.06 198 GLY A N 1
ATOM 1425 C CA . GLY A 1 198 ? 5.324 13.687 -0.119 1.00 94.06 198 GLY A CA 1
ATOM 1426 C C . GLY A 1 198 ? 5.589 12.663 -1.227 1.00 94.06 198 GLY A C 1
ATOM 1427 O O . GLY A 1 198 ? 6.380 12.921 -2.131 1.00 94.06 198 GLY A O 1
ATOM 1428 N N . ASN A 1 199 ? 4.884 11.528 -1.213 1.00 95.56 199 ASN A N 1
ATOM 1429 C CA . ASN A 1 199 ? 4.986 10.524 -2.276 1.00 95.56 199 ASN A CA 1
ATOM 1430 C C . ASN A 1 199 ? 4.448 11.038 -3.619 1.00 95.56 199 ASN A C 1
ATOM 1432 O O . ASN A 1 199 ? 5.037 10.744 -4.657 1.00 95.56 199 ASN A O 1
ATOM 1436 N N . VAL A 1 200 ? 3.353 11.806 -3.610 1.00 96.62 200 VAL A N 1
ATOM 1437 C CA . VAL A 1 200 ? 2.803 12.438 -4.820 1.00 96.62 200 VAL A CA 1
ATOM 1438 C C . VAL A 1 200 ? 3.806 13.433 -5.403 1.00 96.62 200 VAL A C 1
ATOM 1440 O O . VAL A 1 200 ? 4.098 13.356 -6.589 1.00 96.62 200 VAL A O 1
ATOM 1443 N N . GLN A 1 201 ? 4.411 14.284 -4.574 1.00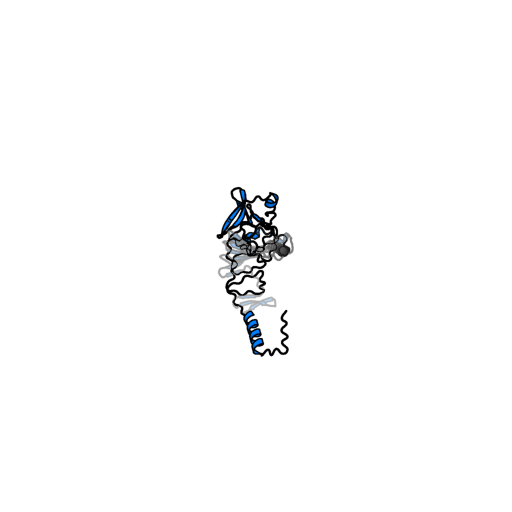 94.31 201 GLN A N 1
ATOM 1444 C CA . GLN A 1 201 ? 5.441 15.234 -5.016 1.00 94.31 201 GLN A CA 1
ATOM 1445 C C . GLN A 1 201 ? 6.675 14.529 -5.597 1.00 94.31 201 GLN A C 1
ATOM 1447 O O . GLN A 1 201 ? 7.210 14.942 -6.624 1.00 94.31 201 GLN A O 1
ATOM 1452 N N . ALA A 1 202 ? 7.124 13.438 -4.970 1.00 95.88 202 ALA A N 1
ATOM 1453 C CA . ALA A 1 202 ? 8.228 12.639 -5.498 1.00 95.88 202 ALA A CA 1
ATOM 1454 C C . ALA A 1 202 ? 7.882 12.011 -6.860 1.00 95.88 202 ALA A C 1
ATOM 1456 O O . ALA A 1 202 ? 8.723 11.978 -7.759 1.00 95.88 202 ALA A O 1
ATOM 1457 N N . LEU A 1 203 ? 6.641 11.542 -7.030 1.00 96.75 203 LEU A N 1
ATOM 1458 C CA . LEU A 1 203 ? 6.159 10.997 -8.296 1.00 96.75 203 LEU A CA 1
ATOM 1459 C C . LEU A 1 203 ? 6.069 12.075 -9.385 1.00 96.75 203 LEU A C 1
ATOM 1461 O O . LEU A 1 203 ? 6.455 11.812 -10.520 1.00 96.75 203 LEU A O 1
ATOM 1465 N N . GLU A 1 204 ? 5.608 13.280 -9.046 1.00 96.25 204 GLU A N 1
ATOM 1466 C CA . GLU A 1 204 ? 5.586 14.426 -9.964 1.00 96.25 204 GLU A CA 1
ATOM 1467 C C . GLU A 1 204 ? 6.992 14.764 -10.481 1.00 96.25 204 GLU A C 1
ATOM 1469 O O . GLU A 1 204 ? 7.159 14.979 -11.680 1.00 96.25 204 GLU A O 1
ATOM 1474 N N . GLY A 1 205 ? 8.011 14.725 -9.614 1.00 95.50 205 GLY A N 1
ATOM 1475 C CA . GLY A 1 205 ? 9.409 14.908 -10.018 1.00 95.50 205 GLY A CA 1
ATOM 1476 C C . GLY A 1 205 ? 9.892 13.845 -11.010 1.00 95.50 205 GLY A C 1
ATOM 1477 O O . GLY A 1 205 ? 10.418 14.178 -12.067 1.00 95.50 205 GLY A O 1
ATOM 1478 N N . LEU A 1 206 ? 9.634 12.563 -10.728 1.00 96.88 206 LEU A N 1
ATOM 1479 C CA . LEU A 1 206 ? 10.004 11.467 -11.636 1.00 96.88 206 LEU A CA 1
ATOM 1480 C C . LEU A 1 206 ? 9.299 11.557 -12.999 1.00 96.88 206 LEU A C 1
ATOM 1482 O O . LEU A 1 206 ? 9.874 11.176 -14.018 1.00 96.88 206 LEU A O 1
ATOM 1486 N N . ILE A 1 207 ? 8.051 12.037 -13.028 1.00 96.69 207 ILE A N 1
ATOM 1487 C CA . ILE A 1 207 ? 7.307 12.253 -14.275 1.00 96.69 207 ILE A CA 1
ATOM 1488 C C . ILE A 1 207 ? 7.955 13.370 -15.093 1.00 96.69 207 ILE A C 1
ATOM 1490 O O . ILE A 1 207 ? 8.085 13.220 -16.307 1.00 96.69 207 ILE A O 1
ATOM 1494 N N . TYR A 1 208 ? 8.375 14.456 -14.443 1.00 95.69 208 TYR A N 1
ATOM 1495 C CA . TYR A 1 208 ? 9.060 15.558 -15.112 1.00 95.69 208 TYR A CA 1
ATOM 1496 C C . TYR A 1 208 ? 10.372 15.092 -15.763 1.00 95.69 208 TYR A C 1
ATOM 1498 O O . TYR A 1 208 ? 10.570 15.301 -16.959 1.00 95.69 208 TYR A O 1
ATOM 1506 N N . ASP A 1 209 ? 11.206 14.358 -15.021 1.00 96.44 209 ASP A N 1
ATOM 1507 C CA . ASP A 1 209 ? 12.471 13.814 -15.534 1.00 96.44 209 ASP A CA 1
ATOM 1508 C C . ASP A 1 209 ? 12.247 12.855 -16.721 1.00 96.44 209 ASP A C 1
ATOM 1510 O O . ASP A 1 209 ? 12.988 12.864 -17.706 1.00 96.44 209 ASP A O 1
ATOM 1514 N N . ALA A 1 210 ? 11.198 12.025 -16.663 1.00 95.81 210 ALA A N 1
ATOM 1515 C CA . ALA A 1 210 ? 10.849 11.118 -17.755 1.00 95.81 210 ALA A CA 1
ATOM 1516 C C . ALA A 1 210 ? 10.370 11.865 -19.012 1.00 95.81 210 ALA A C 1
ATOM 1518 O O . ALA A 1 210 ? 10.663 11.440 -20.130 1.00 95.81 210 ALA A O 1
ATOM 1519 N N . GLN A 1 211 ? 9.641 12.973 -18.845 1.00 95.88 211 GLN A N 1
ATOM 1520 C CA . GLN A 1 211 ? 9.213 13.822 -19.959 1.00 95.88 211 GLN A CA 1
ATOM 1521 C C . GLN A 1 211 ? 10.403 14.499 -20.647 1.00 95.88 211 GLN A C 1
ATOM 1523 O O . GLN A 1 211 ? 10.435 14.547 -21.875 1.00 95.88 211 GLN A O 1
ATOM 1528 N N . GLU A 1 212 ? 11.394 14.959 -19.881 1.00 95.81 212 GLU A N 1
ATOM 1529 C CA . GLU A 1 212 ? 12.635 15.526 -20.423 1.00 95.81 212 GLU A CA 1
ATOM 1530 C C . GLU A 1 212 ? 13.409 14.487 -21.249 1.00 95.81 212 GLU A C 1
ATOM 1532 O O . GLU A 1 212 ? 13.713 14.724 -22.419 1.00 95.81 212 GLU A O 1
ATOM 1537 N N . GLN A 1 213 ? 13.621 13.285 -20.699 1.00 95.62 213 GLN A N 1
ATOM 1538 C CA . GLN A 1 213 ? 14.299 12.194 -21.411 1.00 95.62 213 GLN A CA 1
ATOM 1539 C C . GLN A 1 213 ? 13.586 11.787 -22.707 1.00 95.62 213 GLN A C 1
ATOM 1541 O O . GLN A 1 213 ? 14.241 11.468 -23.701 1.00 95.62 213 GLN A O 1
ATOM 1546 N N . LEU A 1 214 ? 12.249 11.778 -22.718 1.00 95.12 214 LEU A N 1
ATOM 1547 C CA . LEU A 1 214 ? 11.481 11.497 -23.932 1.00 95.12 214 LEU A CA 1
ATOM 1548 C C . LEU A 1 214 ? 11.692 12.577 -24.999 1.00 95.12 214 LEU A C 1
ATOM 1550 O O . LEU A 1 214 ? 11.847 12.229 -26.170 1.00 95.12 214 LEU A O 1
ATOM 1554 N N . GLY A 1 215 ? 11.760 13.852 -24.604 1.00 93.56 215 GLY A N 1
ATOM 1555 C CA . GLY A 1 215 ? 12.082 14.954 -25.512 1.00 93.56 215 GLY A CA 1
ATOM 1556 C C . GLY A 1 215 ? 13.482 14.828 -26.121 1.00 93.56 215 GLY A C 1
ATOM 1557 O O . GLY A 1 215 ? 13.652 14.993 -27.331 1.00 93.56 215 GLY A O 1
ATOM 1558 N N . ASP A 1 216 ? 14.476 14.451 -25.313 1.00 92.31 216 ASP A N 1
ATOM 1559 C CA . ASP A 1 216 ? 15.842 14.200 -25.788 1.00 92.31 216 ASP A CA 1
ATOM 1560 C C . ASP A 1 216 ? 15.904 13.039 -26.792 1.00 92.31 216 ASP A C 1
ATOM 1562 O O . ASP A 1 216 ? 16.582 13.131 -27.820 1.00 92.31 216 ASP A O 1
ATOM 1566 N N . ILE A 1 217 ? 15.173 11.949 -26.529 1.00 90.38 217 ILE A N 1
ATOM 1567 C CA . ILE A 1 217 ? 15.075 10.799 -27.441 1.00 90.38 217 ILE A CA 1
ATOM 1568 C C . ILE A 1 217 ? 14.395 11.200 -28.752 1.00 90.38 217 ILE A C 1
ATOM 1570 O O . ILE A 1 217 ? 14.875 10.815 -29.820 1.00 90.38 217 ILE A O 1
ATOM 1574 N N . GLU A 1 218 ? 13.302 11.964 -28.693 1.00 89.81 218 GLU A N 1
ATOM 1575 C CA . GLU A 1 218 ? 12.587 12.445 -29.878 1.00 89.81 218 GLU A CA 1
ATOM 1576 C C . GLU A 1 218 ? 13.502 13.308 -30.758 1.00 89.81 218 GLU A C 1
ATOM 1578 O O . GLU A 1 218 ? 13.622 13.060 -31.960 1.00 89.81 218 GLU A O 1
ATOM 1583 N N . SER A 1 219 ? 14.239 14.239 -30.148 1.00 86.94 219 SER A N 1
ATOM 1584 C CA . SER A 1 219 ? 15.243 15.060 -30.831 1.00 86.94 219 SER A CA 1
ATOM 1585 C C . SER A 1 219 ? 16.364 14.211 -31.447 1.00 86.94 219 SER A C 1
ATOM 1587 O O . SER A 1 219 ? 16.719 14.374 -32.618 1.00 86.94 219 SER A O 1
ATOM 1589 N N . ALA A 1 220 ? 16.912 13.252 -30.697 1.00 84.12 220 ALA A N 1
ATOM 1590 C CA . ALA A 1 220 ? 17.962 12.364 -31.190 1.00 84.12 220 ALA A CA 1
ATOM 1591 C C . ALA A 1 220 ? 17.488 11.481 -32.357 1.00 84.12 220 ALA A C 1
ATOM 1593 O O . ALA A 1 220 ? 18.259 11.224 -33.285 1.00 84.12 220 ALA A O 1
ATOM 1594 N N . LEU A 1 221 ? 16.237 11.016 -32.330 1.00 80.81 221 LEU A N 1
ATOM 1595 C CA . LEU A 1 221 ? 15.660 10.197 -33.393 1.00 80.81 221 LEU A CA 1
ATOM 1596 C C . LEU A 1 221 ? 15.332 11.023 -34.641 1.00 80.81 221 LEU A C 1
ATOM 1598 O O . LEU A 1 221 ? 15.641 10.567 -35.741 1.00 80.81 221 LEU A O 1
ATOM 1602 N N . GLY A 1 222 ? 14.787 12.235 -34.480 1.00 75.12 222 GLY A N 1
ATOM 1603 C CA . GLY A 1 222 ? 14.561 13.170 -35.587 1.00 75.12 222 GLY A CA 1
ATOM 1604 C C . GLY A 1 222 ? 15.856 13.456 -36.349 1.00 75.12 222 GLY A C 1
ATOM 1605 O O . GLY A 1 222 ? 15.938 13.236 -37.553 1.00 75.12 222 GLY A O 1
ATOM 1606 N N . ASN A 1 223 ? 16.929 13.774 -35.619 1.00 67.31 223 ASN A N 1
ATOM 1607 C CA . ASN A 1 223 ? 18.246 14.005 -36.214 1.00 67.31 223 ASN A CA 1
ATOM 1608 C C . ASN A 1 223 ? 18.826 12.767 -36.922 1.00 67.31 223 ASN A C 1
ATOM 1610 O O . ASN A 1 223 ? 19.556 12.907 -37.899 1.00 67.31 223 ASN A O 1
ATOM 1614 N N . LYS A 1 224 ? 18.530 11.547 -36.453 1.00 67.81 224 LYS A N 1
ATOM 1615 C CA . LYS A 1 224 ? 19.002 10.311 -37.102 1.00 67.81 224 LYS A CA 1
ATOM 1616 C C . LYS A 1 224 ? 18.213 9.943 -38.354 1.00 67.81 224 LYS A C 1
ATOM 1618 O O . LYS A 1 224 ? 18.817 9.406 -39.279 1.00 67.81 224 LYS A O 1
ATOM 1623 N N . ALA A 1 225 ? 16.912 10.226 -38.394 1.00 56.97 225 ALA A N 1
ATOM 1624 C CA . ALA A 1 225 ? 16.103 10.053 -39.599 1.00 56.97 225 ALA A CA 1
ATOM 1625 C C . ALA A 1 225 ? 16.594 10.972 -40.732 1.00 56.97 225 ALA A C 1
ATOM 1627 O O . ALA A 1 225 ? 16.656 10.549 -41.884 1.00 56.97 225 ALA A O 1
ATOM 1628 N N . ASP A 1 226 ? 17.052 12.177 -40.385 1.00 57.47 226 ASP A N 1
ATOM 1629 C CA . ASP A 1 226 ? 17.595 13.137 -41.350 1.00 57.47 226 ASP A CA 1
ATOM 1630 C C . ASP A 1 226 ? 19.067 12.850 -41.736 1.00 57.47 226 ASP A C 1
ATOM 1632 O O . ASP A 1 226 ? 19.536 13.272 -42.795 1.00 57.47 226 ASP A O 1
ATOM 1636 N N . GLN A 1 227 ? 19.814 12.091 -40.920 1.00 54.91 227 GLN A N 1
ATOM 1637 C CA . GLN A 1 227 ? 21.252 11.823 -41.112 1.00 54.91 227 GLN A CA 1
ATOM 1638 C C . GLN A 1 227 ? 21.606 10.537 -41.883 1.00 54.91 227 GLN A C 1
ATOM 1640 O O . GLN A 1 227 ? 22.792 10.275 -42.091 1.00 54.91 227 GLN A O 1
ATOM 1645 N N . GLU A 1 228 ? 20.649 9.751 -42.388 1.00 51.00 228 GLU A N 1
ATOM 1646 C CA . GLU A 1 228 ? 20.970 8.544 -43.181 1.00 51.00 228 GLU A CA 1
ATOM 1647 C C . GLU A 1 228 ? 21.467 8.836 -44.622 1.00 51.00 228 GLU A C 1
ATOM 1649 O O . GLU A 1 228 ? 21.668 7.912 -45.408 1.00 51.00 228 GLU A O 1
ATOM 1654 N N . THR A 1 229 ? 21.721 10.103 -44.990 1.00 53.25 229 THR A N 1
ATOM 1655 C CA . THR A 1 229 ? 21.965 10.488 -46.400 1.00 53.25 229 THR A CA 1
ATOM 1656 C C . THR A 1 229 ? 23.362 11.049 -46.730 1.00 53.25 229 THR A C 1
ATOM 1658 O O . THR A 1 229 ? 23.723 11.088 -47.903 1.00 53.25 229 THR A O 1
ATOM 1661 N N . VAL A 1 230 ? 24.226 11.435 -45.783 1.00 56.78 230 VAL A N 1
ATOM 1662 C CA . VAL A 1 230 ? 25.364 12.325 -46.139 1.00 56.78 230 VAL A CA 1
ATOM 1663 C C . VAL A 1 230 ? 26.752 11.742 -45.849 1.00 56.78 230 VAL A C 1
ATOM 1665 O O . VAL A 1 230 ? 27.465 12.297 -45.037 1.00 56.78 230 VAL A O 1
ATOM 1668 N N . LEU A 1 231 ? 27.154 10.652 -46.527 1.00 55.12 231 LEU A N 1
ATOM 1669 C CA . LEU A 1 231 ? 28.554 10.287 -46.904 1.00 55.12 231 LEU A CA 1
ATOM 1670 C C . LEU A 1 231 ? 28.750 8.761 -47.016 1.00 55.12 231 LEU A C 1
ATOM 1672 O O . LEU A 1 231 ? 29.472 8.134 -46.240 1.00 55.12 231 LEU A O 1
ATOM 1676 N N . ARG A 1 232 ? 28.151 8.136 -48.032 1.00 53.47 232 ARG A N 1
ATOM 1677 C CA . ARG A 1 232 ? 28.515 6.774 -48.452 1.00 53.47 232 ARG A CA 1
ATOM 1678 C C . ARG A 1 232 ? 28.926 6.805 -49.914 1.00 53.47 232 ARG A C 1
ATOM 1680 O O . ARG A 1 232 ? 28.211 7.377 -50.730 1.00 53.47 232 ARG A O 1
ATOM 1687 N N . LEU A 1 233 ? 30.036 6.143 -50.259 1.00 57.19 233 LEU A N 1
ATOM 1688 C CA . LEU A 1 233 ? 30.204 5.603 -51.611 1.00 57.19 233 LEU A CA 1
ATOM 1689 C C . LEU A 1 233 ? 28.903 4.860 -51.942 1.00 57.19 233 LEU A C 1
ATOM 1691 O O . LEU A 1 233 ? 28.613 3.822 -51.342 1.00 57.19 233 LEU A O 1
ATOM 1695 N N . SER A 1 234 ? 28.086 5.421 -52.829 1.00 67.38 234 SER A N 1
ATOM 1696 C CA . SER A 1 234 ? 26.864 4.756 -53.260 1.00 67.38 234 SER A CA 1
ATOM 1697 C C . SER A 1 234 ? 27.266 3.780 -54.354 1.00 67.38 234 SER A C 1
ATOM 1699 O O . SER A 1 234 ? 27.713 4.191 -55.425 1.00 67.38 234 SER A O 1
ATOM 1701 N N . THR A 1 235 ? 27.202 2.487 -54.040 1.00 78.00 235 THR A N 1
ATOM 1702 C CA . THR A 1 235 ? 27.280 1.430 -55.048 1.00 78.00 235 THR A CA 1
ATOM 1703 C C . THR A 1 235 ? 25.858 1.041 -55.402 1.00 78.00 235 THR A C 1
ATOM 1705 O O . THR A 1 235 ? 25.135 0.522 -54.554 1.00 78.00 235 THR A O 1
ATOM 1708 N N . GLU A 1 236 ? 25.470 1.286 -56.645 1.00 85.88 236 GLU A N 1
ATOM 1709 C CA . GLU A 1 236 ? 24.206 0.820 -57.197 1.00 85.88 236 GLU A CA 1
ATOM 1710 C C . GLU A 1 236 ? 24.465 -0.456 -57.996 1.00 85.88 236 GLU A C 1
ATOM 1712 O O . GLU A 1 236 ? 25.277 -0.458 -58.921 1.00 85.88 236 GLU A O 1
ATOM 1717 N N . LEU A 1 237 ? 23.804 -1.554 -57.627 1.00 89.81 237 LEU A N 1
ATOM 1718 C CA . LEU A 1 237 ? 23.912 -2.829 -58.327 1.00 89.81 237 LEU A CA 1
ATOM 1719 C C . LEU A 1 237 ? 22.580 -3.154 -59.000 1.00 89.81 237 LEU A C 1
ATOM 1721 O O . LEU A 1 237 ? 21.574 -3.367 -58.330 1.00 89.81 237 LEU A O 1
ATOM 1725 N N . THR A 1 238 ? 22.596 -3.227 -60.328 1.00 92.00 238 THR A N 1
ATOM 1726 C CA . THR A 1 238 ? 21.448 -3.608 -61.154 1.00 92.00 238 THR A CA 1
ATOM 1727 C C . THR A 1 238 ? 21.700 -4.968 -61.790 1.00 92.00 238 THR A C 1
ATOM 1729 O O . THR A 1 238 ? 22.650 -5.132 -62.556 1.00 92.00 238 THR A O 1
ATOM 1732 N N . GLN A 1 239 ? 20.831 -5.940 -61.511 1.00 94.31 239 GLN A N 1
ATOM 1733 C CA . GLN A 1 239 ? 20.820 -7.242 -62.177 1.00 94.31 239 GLN A CA 1
ATOM 1734 C C . GLN A 1 239 ? 19.622 -7.324 -63.126 1.00 94.31 239 GLN A C 1
ATOM 1736 O O . GLN A 1 239 ? 18.484 -7.079 -62.734 1.00 94.31 239 GLN A O 1
ATOM 1741 N N . THR A 1 240 ? 19.877 -7.707 -64.372 1.00 94.00 240 THR A N 1
ATOM 1742 C CA . THR A 1 240 ? 18.848 -7.986 -65.380 1.00 94.00 240 THR A CA 1
ATOM 1743 C C . THR A 1 240 ? 19.062 -9.381 -65.963 1.00 94.00 240 THR A C 1
ATOM 1745 O O . THR A 1 240 ? 20.066 -10.035 -65.685 1.00 94.00 240 THR A O 1
ATOM 1748 N N . ALA A 1 241 ? 18.153 -9.828 -66.831 1.00 91.75 241 ALA A N 1
ATOM 1749 C CA . ALA A 1 241 ? 18.358 -11.054 -67.603 1.00 91.75 241 ALA A CA 1
ATOM 1750 C C . ALA A 1 241 ? 19.580 -10.986 -68.548 1.00 91.75 241 ALA A C 1
ATOM 1752 O O . ALA A 1 241 ? 20.054 -12.027 -68.989 1.00 91.75 241 ALA A O 1
ATOM 1753 N N . GLN A 1 242 ? 20.079 -9.784 -68.867 1.00 92.38 242 GLN A N 1
ATOM 1754 C CA . GLN A 1 242 ? 21.209 -9.577 -69.781 1.00 92.38 242 GLN A CA 1
ATOM 1755 C C . GLN A 1 242 ? 22.563 -9.527 -69.060 1.00 92.38 242 GLN A C 1
ATOM 1757 O O . GLN A 1 242 ? 23.595 -9.721 -69.698 1.00 92.38 242 GLN A O 1
ATOM 1762 N N . GLY A 1 243 ? 22.580 -9.265 -67.749 1.00 93.50 243 GLY A N 1
ATOM 1763 C CA . GLY A 1 243 ? 23.828 -9.078 -67.018 1.00 93.50 243 GLY A CA 1
ATOM 1764 C C . GLY A 1 243 ? 23.688 -8.363 -65.676 1.00 93.50 243 GLY A C 1
ATOM 1765 O O . GLY A 1 243 ? 22.585 -8.092 -65.197 1.00 93.50 243 GLY A O 1
ATOM 1766 N N . ILE A 1 244 ? 24.833 -8.041 -65.079 1.00 94.75 244 ILE A N 1
ATOM 1767 C CA . ILE A 1 244 ? 24.971 -7.314 -63.813 1.00 94.75 244 ILE A CA 1
ATOM 1768 C C . ILE A 1 244 ? 25.768 -6.037 -64.072 1.00 94.75 244 ILE A C 1
ATOM 1770 O O . ILE A 1 244 ? 26.850 -6.079 -64.651 1.00 94.75 244 ILE A O 1
ATOM 1774 N N . THR A 1 245 ? 25.257 -4.901 -63.611 1.00 93.88 245 THR A N 1
ATOM 1775 C CA . THR A 1 245 ? 25.958 -3.615 -63.643 1.00 93.88 245 THR A CA 1
ATOM 1776 C C . THR A 1 245 ? 26.124 -3.090 -62.226 1.00 93.88 245 THR A C 1
ATOM 1778 O O . THR A 1 245 ? 25.132 -2.925 -61.522 1.00 93.88 245 THR A O 1
ATOM 1781 N N . ALA A 1 246 ? 27.360 -2.810 -61.816 1.00 92.38 246 ALA A N 1
ATOM 1782 C CA . ALA A 1 246 ? 27.657 -2.059 -60.602 1.00 92.38 246 ALA A CA 1
ATOM 1783 C C . ALA A 1 246 ? 28.158 -0.657 -60.970 1.00 92.38 246 ALA A C 1
ATOM 1785 O O . ALA A 1 246 ? 29.130 -0.519 -61.715 1.00 92.38 246 ALA A O 1
ATOM 1786 N N . VAL A 1 247 ? 27.498 0.370 -60.439 1.00 89.50 247 VAL A N 1
ATOM 1787 C CA . VAL A 1 247 ? 27.857 1.782 -60.594 1.00 89.50 247 VAL A CA 1
ATOM 1788 C C . VAL A 1 247 ? 28.355 2.288 -59.250 1.00 89.50 247 VAL A C 1
ATOM 1790 O O . VAL A 1 247 ? 27.606 2.316 -58.276 1.00 89.50 247 VAL A O 1
ATOM 1793 N N . ILE A 1 248 ? 29.629 2.663 -59.181 1.00 86.25 248 ILE A N 1
ATOM 1794 C CA . ILE A 1 248 ? 30.236 3.221 -57.973 1.00 86.25 248 ILE A CA 1
ATOM 1795 C C . ILE A 1 248 ? 30.311 4.734 -58.137 1.00 86.25 248 ILE A C 1
ATOM 1797 O O . ILE A 1 248 ? 31.099 5.251 -58.935 1.00 86.25 248 ILE A O 1
ATOM 1801 N N . ASN A 1 249 ? 29.503 5.431 -57.342 1.00 77.81 249 ASN A N 1
ATOM 1802 C CA . ASN A 1 249 ? 29.500 6.881 -57.243 1.00 77.81 249 ASN A CA 1
ATOM 1803 C C . ASN A 1 249 ? 30.447 7.313 -56.120 1.00 77.81 249 ASN A C 1
ATOM 1805 O O . ASN A 1 249 ? 30.264 6.942 -54.956 1.00 77.81 249 ASN A O 1
ATOM 1809 N N . ARG A 1 250 ? 31.451 8.127 -56.454 1.00 66.44 250 ARG A N 1
ATOM 1810 C CA . ARG A 1 250 ? 32.288 8.813 -55.466 1.00 66.44 250 ARG A CA 1
ATOM 1811 C C . ARG A 1 250 ? 31.862 10.276 -55.409 1.00 66.44 250 ARG A C 1
ATOM 1813 O O . ARG A 1 250 ? 32.258 11.058 -56.264 1.00 66.44 250 ARG A O 1
ATOM 1820 N N . VAL A 1 251 ? 31.062 10.627 -54.406 1.00 60.50 251 VAL A N 1
ATOM 1821 C CA . VAL A 1 251 ? 30.750 12.024 -54.083 1.00 60.50 251 VAL A CA 1
ATOM 1822 C C . VAL A 1 251 ? 31.901 12.542 -53.220 1.00 60.50 251 VAL A C 1
ATOM 1824 O O . VAL A 1 251 ? 32.027 12.151 -52.061 1.00 60.50 251 VAL A O 1
ATOM 1827 N N . GLU A 1 252 ? 32.793 13.358 -53.784 1.00 54.81 252 GLU A N 1
ATOM 1828 C CA . GLU A 1 252 ? 33.617 14.241 -52.948 1.00 54.81 252 GLU A CA 1
ATOM 1829 C C . GLU A 1 252 ? 32.663 15.258 -52.314 1.00 54.81 252 GLU A C 1
ATOM 1831 O O . GLU A 1 252 ? 31.763 15.739 -52.992 1.00 54.81 252 GLU A O 1
ATOM 1836 N N . THR A 1 253 ? 32.787 15.505 -51.010 1.00 47.31 253 THR A N 1
ATOM 1837 C CA . THR A 1 253 ? 31.960 16.451 -50.241 1.00 47.31 253 THR A CA 1
ATOM 1838 C C . THR A 1 253 ? 31.679 17.723 -51.041 1.00 47.31 253 THR A C 1
ATOM 1840 O O . THR A 1 253 ? 32.599 18.503 -51.282 1.00 47.31 253 THR A O 1
ATOM 1843 N N . VAL A 1 254 ? 30.425 17.934 -51.450 1.00 52.03 254 VAL A N 1
ATOM 1844 C CA . VAL A 1 254 ? 30.003 19.176 -52.104 1.00 52.03 254 VAL A CA 1
ATOM 1845 C C . VAL A 1 254 ? 29.139 19.955 -51.122 1.00 52.03 254 VAL A C 1
ATOM 1847 O O . VAL A 1 254 ? 27.983 19.612 -50.898 1.00 52.03 254 VAL A O 1
ATOM 1850 N N . GLU A 1 255 ? 29.698 21.009 -50.530 1.00 53.19 255 GLU A N 1
ATOM 1851 C CA . GLU A 1 255 ? 28.983 21.968 -49.671 1.00 53.19 255 GLU A CA 1
ATOM 1852 C C . GLU A 1 255 ? 28.093 22.939 -50.479 1.00 53.19 255 GLU A C 1
ATOM 1854 O O . GLU A 1 255 ? 27.974 24.116 -50.150 1.00 53.19 255 GLU A O 1
ATOM 1859 N N . SER A 1 256 ? 27.496 22.522 -51.598 1.00 52.03 256 SER A N 1
ATOM 1860 C CA . SER A 1 256 ? 26.697 23.444 -52.414 1.00 52.03 256 SER A CA 1
ATOM 1861 C C . SER A 1 256 ? 25.515 22.777 -53.098 1.00 52.03 256 SER A C 1
ATOM 1863 O O . SER A 1 256 ? 25.664 21.873 -53.915 1.00 52.03 256 SER A O 1
ATOM 1865 N N . GLU A 1 257 ? 24.336 23.309 -52.780 1.00 52.25 257 GLU A N 1
ATOM 1866 C CA . GLU A 1 257 ? 23.019 23.021 -53.352 1.00 52.25 257 GLU A CA 1
ATOM 1867 C C . GLU A 1 257 ? 22.890 23.536 -54.802 1.00 52.25 257 GLU A C 1
ATOM 1869 O O . GLU A 1 257 ? 21.999 24.319 -55.120 1.00 52.25 257 GLU A O 1
ATOM 1874 N N . ASN A 1 258 ? 23.790 23.140 -55.705 1.00 55.62 258 ASN A N 1
ATOM 1875 C CA . ASN A 1 258 ? 23.705 23.519 -57.118 1.00 55.62 258 ASN A CA 1
ATOM 1876 C C . ASN A 1 258 ? 23.335 22.324 -58.001 1.00 55.62 258 ASN A C 1
ATOM 1878 O O . ASN A 1 258 ? 23.945 21.260 -57.928 1.00 55.62 258 ASN A O 1
ATOM 1882 N N . ALA A 1 259 ? 22.362 22.522 -58.894 1.00 55.59 259 ALA A N 1
ATOM 1883 C CA . ALA A 1 259 ? 21.897 21.518 -59.855 1.00 55.59 259 ALA A CA 1
ATOM 1884 C C . ALA A 1 259 ? 23.006 21.007 -60.807 1.00 55.59 259 ALA A C 1
ATOM 1886 O O . ALA A 1 259 ? 22.913 19.890 -61.309 1.00 55.59 259 ALA A O 1
ATOM 1887 N N . GLU A 1 260 ? 24.092 21.766 -60.990 1.00 57.03 260 GLU A N 1
ATOM 1888 C CA . GLU A 1 260 ? 25.285 21.355 -61.752 1.00 57.03 260 GLU A CA 1
ATOM 1889 C C . GLU A 1 260 ? 26.034 20.167 -61.116 1.00 57.03 260 GLU A C 1
ATOM 1891 O O . GLU A 1 260 ? 26.738 19.423 -61.800 1.00 57.03 260 GLU A O 1
ATOM 1896 N N . VAL A 1 261 ? 25.847 19.922 -59.815 1.00 55.69 261 VAL A N 1
ATOM 1897 C CA . VAL A 1 261 ? 26.484 18.809 -59.094 1.00 55.69 261 VAL A CA 1
ATOM 1898 C C . VAL A 1 261 ? 25.958 17.456 -59.581 1.00 55.69 261 VAL A C 1
ATOM 1900 O O . VAL A 1 261 ? 26.717 16.491 -59.630 1.00 55.69 261 VAL A O 1
ATOM 1903 N N . GLY A 1 262 ? 24.698 17.377 -60.023 1.00 55.62 262 GLY A N 1
ATOM 1904 C CA . GLY A 1 262 ? 24.135 16.152 -60.601 1.00 55.62 262 GLY A CA 1
ATOM 1905 C C . GLY A 1 262 ? 24.834 15.726 -61.897 1.00 55.62 262 GLY A C 1
ATOM 1906 O O . GLY A 1 262 ? 25.123 14.543 -62.081 1.00 55.62 262 GLY A O 1
ATOM 1907 N N . GLU A 1 263 ? 25.181 16.686 -62.761 1.00 55.62 263 GLU A N 1
ATOM 1908 C CA . GLU A 1 263 ? 25.929 16.419 -63.998 1.00 55.62 263 GLU A CA 1
ATOM 1909 C C . GLU A 1 263 ? 27.396 16.067 -63.715 1.00 55.62 263 GLU A C 1
ATOM 1911 O O . GLU A 1 263 ? 27.947 15.148 -64.326 1.00 55.62 263 GLU A O 1
ATOM 1916 N N . ILE A 1 264 ? 28.016 16.727 -62.730 1.00 57.03 264 ILE A N 1
ATOM 1917 C CA . ILE A 1 264 ? 29.385 16.416 -62.296 1.00 57.03 264 ILE A CA 1
ATOM 1918 C C . ILE A 1 264 ? 29.459 15.004 -61.695 1.00 57.03 264 ILE A C 1
ATOM 1920 O O . ILE A 1 264 ? 30.387 14.255 -61.996 1.00 57.03 264 ILE A O 1
ATOM 1924 N N . LEU A 1 265 ? 28.480 14.590 -60.889 1.00 57.16 265 LEU A N 1
ATOM 1925 C CA . LEU A 1 265 ? 28.456 13.253 -60.289 1.00 57.16 265 LEU A CA 1
ATOM 1926 C C . LEU A 1 265 ? 28.225 12.145 -61.324 1.00 57.16 265 LEU A C 1
ATOM 1928 O O . LEU A 1 265 ? 28.877 11.101 -61.248 1.00 57.16 265 LEU A O 1
ATOM 1932 N N . ALA A 1 266 ? 27.380 12.386 -62.330 1.00 58.41 266 ALA A N 1
ATOM 1933 C CA . ALA A 1 266 ? 27.225 11.480 -63.469 1.00 58.41 266 ALA A CA 1
ATOM 1934 C C . ALA A 1 266 ? 28.524 11.339 -64.289 1.00 58.41 266 ALA A C 1
ATOM 1936 O O . ALA A 1 266 ? 28.784 10.281 -64.871 1.00 58.41 266 ALA A O 1
ATOM 1937 N N . ALA A 1 267 ? 29.383 12.365 -64.298 1.00 58.88 267 ALA A N 1
ATOM 1938 C CA . ALA A 1 267 ? 30.660 12.329 -65.002 1.00 58.88 267 ALA A CA 1
ATOM 1939 C C . ALA A 1 267 ? 31.716 11.431 -64.322 1.00 58.88 267 ALA A C 1
ATOM 1941 O O . ALA A 1 267 ? 32.593 10.924 -65.008 1.00 58.88 267 ALA A O 1
ATOM 1942 N N . TYR A 1 268 ? 31.652 11.157 -63.015 1.00 67.75 268 TYR A N 1
ATOM 1943 C CA . TYR A 1 268 ? 32.691 10.383 -62.305 1.00 67.75 268 TYR A CA 1
ATOM 1944 C C . TYR A 1 268 ? 32.221 9.005 -61.819 1.00 67.75 268 TYR A C 1
ATOM 1946 O O . TYR A 1 268 ? 32.581 8.564 -60.725 1.00 67.75 268 TYR A O 1
ATOM 1954 N N . GLN A 1 269 ? 31.448 8.291 -62.639 1.00 82.25 269 GLN A N 1
ATOM 1955 C CA . GLN A 1 269 ? 30.957 6.957 -62.294 1.00 82.25 269 GLN A CA 1
ATOM 1956 C C . GLN A 1 269 ? 31.923 5.876 -62.769 1.00 82.25 269 GLN A C 1
ATOM 1958 O O . GLN A 1 269 ? 32.162 5.727 -63.968 1.00 82.25 269 GLN A O 1
ATOM 1963 N N . LEU A 1 270 ? 32.455 5.081 -61.837 1.00 87.81 270 LEU A N 1
ATOM 1964 C CA . LEU A 1 270 ? 33.143 3.841 -62.189 1.00 87.81 270 LEU A CA 1
ATOM 1965 C C . LEU A 1 270 ? 32.091 2.752 -62.397 1.00 87.81 270 LEU A C 1
ATOM 1967 O O . LEU A 1 270 ? 31.329 2.443 -61.483 1.00 87.81 270 LEU A O 1
ATOM 1971 N N . THR A 1 271 ? 32.060 2.169 -63.591 1.00 90.88 271 THR A N 1
ATOM 1972 C CA . THR A 1 271 ? 31.093 1.135 -63.956 1.00 90.88 271 THR A CA 1
ATOM 1973 C C . THR A 1 271 ? 31.789 -0.205 -64.154 1.00 90.88 271 THR A C 1
ATOM 1975 O O . THR A 1 271 ? 32.742 -0.309 -64.927 1.00 90.88 271 THR A O 1
ATOM 1978 N N . PHE A 1 272 ? 31.261 -1.239 -63.503 1.00 94.94 272 PHE A N 1
ATOM 1979 C CA . PHE A 1 272 ? 31.568 -2.641 -63.771 1.00 94.94 272 PHE A CA 1
ATOM 1980 C C . PHE A 1 272 ? 30.350 -3.264 -64.447 1.00 94.94 272 PHE A C 1
ATOM 1982 O O . PHE A 1 272 ? 29.286 -3.344 -63.836 1.00 94.94 272 PHE A O 1
ATOM 1989 N N . ARG A 1 273 ? 30.484 -3.689 -65.703 1.00 94.25 273 ARG A N 1
ATOM 1990 C CA . ARG A 1 273 ? 29.422 -4.375 -66.452 1.00 94.25 273 ARG A CA 1
ATOM 1991 C C . ARG A 1 273 ? 29.837 -5.809 -66.713 1.00 94.25 273 ARG A C 1
ATOM 1993 O O . ARG A 1 273 ? 30.910 -6.040 -67.255 1.00 94.25 273 ARG A O 1
ATOM 2000 N N . MET A 1 274 ? 28.992 -6.751 -66.328 1.00 96.62 274 MET A N 1
ATOM 2001 C CA . MET A 1 274 ? 29.142 -8.170 -66.618 1.00 96.62 274 MET A CA 1
ATOM 2002 C C . MET A 1 274 ? 27.957 -8.596 -67.473 1.00 96.62 274 MET A C 1
ATOM 2004 O O . MET A 1 274 ? 26.815 -8.438 -67.048 1.00 96.62 274 MET A O 1
ATOM 2008 N N . ASP A 1 275 ? 28.228 -9.122 -68.657 1.00 94.69 275 ASP A N 1
ATOM 2009 C CA . ASP A 1 275 ? 27.243 -9.625 -69.613 1.00 94.69 275 ASP A CA 1
ATOM 2010 C C . ASP A 1 275 ? 27.652 -11.019 -70.110 1.00 94.69 275 ASP A C 1
ATOM 2012 O O . ASP A 1 275 ? 28.665 -11.575 -69.679 1.00 94.69 275 ASP A O 1
ATOM 2016 N N . ALA A 1 276 ? 26.840 -11.611 -70.990 1.00 92.81 276 ALA A N 1
ATOM 2017 C CA . ALA A 1 276 ? 27.115 -12.929 -71.565 1.00 92.81 276 ALA A CA 1
ATOM 2018 C C . ALA A 1 276 ? 28.441 -12.988 -72.345 1.00 92.81 276 ALA A C 1
ATOM 2020 O O . ALA A 1 276 ? 29.011 -14.067 -72.489 1.00 92.81 276 ALA A O 1
ATOM 2021 N N . ASP A 1 277 ? 28.935 -11.839 -72.808 1.00 92.44 277 ASP A N 1
ATOM 2022 C CA . ASP A 1 277 ? 30.120 -11.734 -73.647 1.00 92.44 277 ASP A CA 1
ATOM 2023 C C . ASP A 1 277 ? 31.390 -11.424 -72.820 1.00 92.44 277 ASP A C 1
ATOM 2025 O O . ASP A 1 277 ? 32.482 -11.363 -73.386 1.00 92.44 277 ASP A O 1
ATOM 2029 N N . GLY A 1 278 ? 31.277 -11.158 -71.504 1.00 94.62 278 GLY A N 1
ATOM 2030 C CA . GLY A 1 278 ? 32.412 -10.906 -70.601 1.00 94.62 278 GLY A CA 1
ATOM 2031 C C . GLY A 1 278 ? 32.225 -9.769 -69.580 1.00 94.62 278 GLY A C 1
ATOM 2032 O O . GLY A 1 278 ? 31.114 -9.357 -69.251 1.00 94.62 278 GLY A O 1
ATOM 2033 N N . VAL A 1 279 ? 33.336 -9.189 -69.103 1.00 97.00 279 VAL A N 1
ATOM 2034 C CA . VAL A 1 279 ? 33.371 -8.078 -68.126 1.00 97.00 279 VAL A CA 1
ATOM 2035 C C . VAL A 1 279 ? 33.984 -6.811 -68.723 1.00 97.00 279 VAL A C 1
ATOM 2037 O O . VAL A 1 279 ? 35.055 -6.869 -69.314 1.00 97.00 279 VAL A O 1
ATOM 2040 N N . THR A 1 280 ? 33.329 -5.661 -68.567 1.00 96.12 280 THR A N 1
ATOM 2041 C CA . THR A 1 280 ? 33.857 -4.336 -68.938 1.00 96.12 280 THR A CA 1
ATOM 2042 C C . THR A 1 280 ? 33.984 -3.451 -67.702 1.00 96.12 280 THR A C 1
ATOM 2044 O O . THR A 1 280 ? 33.034 -3.335 -66.926 1.00 96.12 280 THR A O 1
ATOM 2047 N N . ILE A 1 281 ? 35.133 -2.796 -67.536 1.00 95.88 281 ILE A N 1
ATOM 2048 C CA . ILE A 1 281 ? 35.408 -1.847 -66.452 1.00 95.88 281 ILE A CA 1
ATOM 2049 C C . ILE A 1 281 ? 35.818 -0.515 -67.075 1.00 95.88 281 ILE A C 1
ATOM 2051 O O . ILE A 1 281 ? 36.823 -0.445 -67.779 1.00 95.88 281 ILE A O 1
ATOM 2055 N N . GLY A 1 282 ? 35.061 0.546 -66.803 1.00 93.50 282 GLY A N 1
ATOM 2056 C CA . GLY A 1 282 ? 35.320 1.870 -67.371 1.00 93.50 282 GLY A CA 1
ATOM 2057 C C . GLY A 1 282 ? 34.721 2.994 -66.535 1.00 93.50 282 GLY A C 1
ATOM 2058 O O . GLY A 1 282 ? 33.894 2.756 -65.654 1.00 93.50 282 GLY A O 1
ATOM 2059 N N . LYS A 1 283 ? 35.150 4.229 -66.799 1.00 89.25 283 LYS A N 1
ATOM 2060 C CA . LYS A 1 283 ? 34.569 5.435 -66.190 1.00 89.25 283 LYS A CA 1
ATOM 2061 C C . LYS A 1 283 ? 33.658 6.140 -67.190 1.00 89.25 283 LYS A C 1
ATOM 2063 O O . LYS A 1 283 ? 34.001 6.198 -68.365 1.00 89.25 283 LYS A O 1
ATOM 2068 N N . SER A 1 284 ? 32.541 6.704 -66.734 1.00 82.62 284 SER A N 1
ATOM 2069 C CA . SER A 1 284 ? 31.560 7.368 -67.609 1.00 82.62 284 SER A CA 1
ATOM 2070 C C . SER A 1 284 ? 32.128 8.559 -68.397 1.00 82.62 284 SER A C 1
ATOM 2072 O O . SER A 1 284 ? 31.725 8.766 -69.537 1.00 82.62 284 SER A O 1
ATOM 2074 N N . ASN A 1 285 ? 33.094 9.300 -67.844 1.00 82.50 285 ASN A N 1
ATOM 2075 C CA . ASN A 1 285 ? 33.803 10.394 -68.529 1.00 82.50 285 ASN A CA 1
ATOM 2076 C C . ASN A 1 285 ? 35.119 9.991 -69.212 1.00 82.50 285 ASN A C 1
ATOM 2078 O O . ASN A 1 285 ? 35.911 10.861 -69.572 1.00 82.50 285 ASN A O 1
ATOM 2082 N N . SER A 1 286 ? 35.394 8.697 -69.356 1.00 87.81 286 SER A N 1
ATOM 2083 C CA . SER A 1 286 ? 36.639 8.207 -69.938 1.00 87.81 286 SER A CA 1
ATOM 2084 C C . SER A 1 286 ? 36.352 7.451 -71.225 1.00 87.81 286 SER A C 1
ATOM 2086 O O . SER A 1 286 ? 35.552 6.521 -71.232 1.00 87.81 286 SER A O 1
ATOM 2088 N N . GLY A 1 287 ? 37.068 7.791 -72.298 1.00 90.19 287 GLY A N 1
ATOM 2089 C CA . GLY A 1 287 ? 37.129 6.943 -73.490 1.00 90.19 287 GLY A CA 1
ATOM 2090 C C . GLY A 1 287 ? 37.864 5.624 -73.234 1.00 90.19 287 GLY A C 1
ATOM 2091 O O . GLY A 1 287 ? 37.716 4.686 -74.010 1.00 90.19 287 GLY A O 1
ATOM 2092 N N . PHE A 1 288 ? 38.647 5.539 -72.155 1.00 94.38 288 PHE A N 1
ATOM 2093 C CA . PHE A 1 288 ? 39.379 4.333 -71.783 1.00 94.38 288 PHE A CA 1
ATOM 2094 C C . PHE A 1 288 ? 38.537 3.360 -70.965 1.00 94.38 288 PHE A C 1
ATOM 2096 O O . PHE A 1 288 ? 37.964 3.743 -69.937 1.00 94.38 288 PHE A O 1
ATOM 2103 N N . ASP A 1 289 ? 38.575 2.092 -71.367 1.00 96.31 289 ASP A N 1
ATOM 2104 C CA . ASP A 1 289 ? 38.019 0.966 -70.625 1.00 96.31 289 ASP A CA 1
ATOM 2105 C C . ASP A 1 289 ? 38.887 -0.301 -70.763 1.00 96.31 289 ASP A C 1
ATOM 2107 O O . ASP A 1 289 ? 39.770 -0.400 -71.622 1.00 96.31 289 ASP A O 1
ATOM 2111 N N . VAL A 1 290 ? 38.646 -1.265 -69.873 1.00 97.44 290 VAL A N 1
ATOM 2112 C CA . VAL A 1 290 ? 39.219 -2.613 -69.935 1.00 97.44 290 VAL A CA 1
ATOM 2113 C C . VAL A 1 290 ? 38.096 -3.610 -70.169 1.00 97.44 290 VAL A C 1
ATOM 2115 O O . VAL A 1 290 ? 37.098 -3.602 -69.443 1.00 97.44 290 VAL A O 1
ATOM 2118 N N . ARG A 1 291 ? 38.282 -4.510 -71.137 1.00 97.12 291 ARG A N 1
ATOM 2119 C CA . ARG A 1 291 ? 37.347 -5.591 -71.458 1.00 97.12 291 ARG A CA 1
ATOM 2120 C C . ARG A 1 291 ? 38.027 -6.945 -71.332 1.00 97.12 291 ARG A C 1
ATOM 2122 O O . ARG A 1 291 ? 39.071 -7.176 -71.933 1.00 97.12 291 ARG A O 1
ATOM 2129 N N . ILE A 1 292 ? 37.407 -7.839 -70.572 1.00 97.69 292 ILE A N 1
ATOM 2130 C CA . ILE A 1 292 ? 37.794 -9.242 -70.440 1.00 97.69 292 ILE A CA 1
ATOM 2131 C C . ILE A 1 292 ? 36.686 -10.073 -71.074 1.00 97.69 292 ILE A C 1
ATOM 2133 O O . ILE A 1 292 ? 35.542 -9.985 -70.634 1.00 97.69 292 ILE A O 1
ATOM 2137 N N . ASP A 1 293 ? 37.024 -10.875 -72.072 1.00 96.06 293 ASP A N 1
ATOM 2138 C CA . ASP A 1 293 ? 36.136 -11.868 -72.675 1.00 96.06 293 ASP A CA 1
ATOM 2139 C C . ASP A 1 293 ? 36.821 -13.249 -72.705 1.00 96.06 293 ASP A C 1
ATOM 2141 O O . ASP A 1 293 ? 37.857 -13.468 -72.069 1.00 96.06 293 ASP A O 1
ATOM 2145 N N . ASN A 1 294 ? 36.214 -14.218 -73.392 1.00 93.69 294 ASN A N 1
ATOM 2146 C CA . ASN A 1 294 ? 36.740 -15.581 -73.487 1.00 93.69 294 ASN A CA 1
ATOM 2147 C C . ASN A 1 294 ? 37.968 -15.726 -74.402 1.00 93.69 294 ASN A C 1
ATOM 2149 O O . ASN A 1 294 ? 38.583 -16.792 -74.411 1.00 93.69 294 ASN A O 1
ATOM 2153 N N . GLU A 1 295 ? 38.330 -14.693 -75.157 1.00 95.69 295 GLU A N 1
ATOM 2154 C CA . GLU A 1 295 ? 39.416 -14.721 -76.135 1.00 95.69 295 GLU A CA 1
ATOM 2155 C C . GLU A 1 295 ? 40.609 -13.867 -75.694 1.00 95.69 295 GLU A C 1
ATOM 2157 O O . GLU A 1 295 ? 41.761 -14.200 -76.004 1.00 95.69 295 GLU A O 1
ATOM 2162 N N . LYS A 1 296 ? 40.359 -12.765 -74.976 1.00 96.75 296 LYS A N 1
ATOM 2163 C CA . LYS A 1 296 ? 41.380 -11.774 -74.635 1.00 96.75 296 LYS A CA 1
ATOM 2164 C C . LYS A 1 296 ? 41.031 -10.889 -73.435 1.00 96.75 296 LYS A C 1
ATOM 2166 O O . LYS A 1 296 ? 39.877 -10.666 -73.077 1.00 96.75 296 LYS A O 1
ATOM 2171 N N . LEU A 1 297 ? 42.083 -10.314 -72.852 1.00 97.88 297 LEU A N 1
ATOM 2172 C CA . LEU A 1 297 ? 42.003 -9.101 -72.036 1.00 97.88 297 LEU A CA 1
ATOM 2173 C C . LEU A 1 297 ? 42.456 -7.935 -72.910 1.00 97.88 297 LEU A C 1
ATOM 2175 O O . LEU A 1 297 ? 43.601 -7.927 -73.362 1.00 97.88 297 LEU A O 1
ATOM 2179 N N . SER A 1 298 ? 41.577 -6.965 -73.137 1.00 97.81 298 SER A N 1
ATOM 2180 C CA . SER A 1 298 ? 41.808 -5.822 -74.018 1.00 97.81 298 SER A CA 1
ATOM 2181 C C . SER A 1 298 ? 41.739 -4.491 -73.273 1.00 97.81 298 SER A C 1
ATOM 2183 O O . SER A 1 298 ? 40.900 -4.278 -72.396 1.00 97.81 298 SER A O 1
ATOM 2185 N N . PHE A 1 299 ? 42.644 -3.593 -73.646 1.00 97.81 299 PHE A N 1
ATOM 2186 C CA . PHE A 1 299 ? 42.624 -2.179 -73.305 1.00 97.81 299 PHE A CA 1
ATOM 2187 C C . PHE A 1 299 ? 42.056 -1.434 -74.503 1.00 97.81 299 PHE A C 1
ATOM 2189 O O . PHE A 1 299 ? 42.557 -1.582 -75.626 1.00 97.81 299 PHE A O 1
ATOM 2196 N N . ARG A 1 300 ? 41.003 -0.652 -74.271 1.00 96.31 300 ARG A N 1
ATOM 2197 C CA . ARG A 1 300 ? 40.297 0.059 -75.331 1.00 96.31 300 ARG A CA 1
ATOM 2198 C C . ARG A 1 300 ? 40.290 1.553 -75.069 1.00 96.31 300 ARG A C 1
ATOM 2200 O O . ARG A 1 300 ? 40.199 1.979 -73.923 1.00 96.31 300 ARG A O 1
ATOM 2207 N N . GLU A 1 301 ? 40.363 2.329 -76.139 1.00 95.94 301 GLU A N 1
ATOM 2208 C CA . GLU A 1 301 ? 40.188 3.778 -76.134 1.00 95.94 301 GLU A CA 1
ATOM 2209 C C . GLU A 1 301 ? 39.116 4.141 -77.168 1.00 95.94 301 GLU A C 1
ATOM 2211 O O . GLU A 1 301 ? 39.207 3.765 -78.334 1.00 95.94 301 GLU A O 1
ATOM 2216 N N . ASN A 1 302 ? 38.059 4.829 -76.734 1.00 92.88 302 ASN A N 1
ATOM 2217 C CA . ASN A 1 302 ? 36.886 5.180 -77.539 1.00 92.88 302 ASN A CA 1
ATOM 2218 C C . ASN A 1 302 ? 36.270 3.964 -78.265 1.00 92.88 302 ASN A C 1
ATOM 2220 O O . ASN A 1 302 ? 35.813 4.062 -79.403 1.00 92.88 302 ASN A O 1
ATOM 2224 N N . GLY A 1 303 ? 36.287 2.801 -77.603 1.00 90.19 303 GLY A N 1
ATOM 2225 C CA . GLY A 1 303 ? 35.810 1.523 -78.140 1.00 90.19 303 GLY A CA 1
ATOM 2226 C C . GLY A 1 303 ? 36.792 0.786 -79.061 1.00 90.19 303 GLY A C 1
ATOM 2227 O O . GLY A 1 303 ? 36.523 -0.357 -79.427 1.00 90.19 303 GLY A O 1
ATOM 2228 N N . GLN A 1 304 ? 37.934 1.385 -79.413 1.00 94.12 304 GLN A N 1
ATOM 2229 C CA . GLN A 1 304 ? 38.968 0.750 -80.229 1.00 94.12 304 GLN A CA 1
ATOM 2230 C C . GLN A 1 304 ? 39.977 0.004 -79.354 1.00 94.12 304 GLN A C 1
ATOM 2232 O O . GLN A 1 304 ? 40.502 0.561 -78.398 1.00 94.12 304 GLN A O 1
ATOM 2237 N N . GLU A 1 305 ? 40.297 -1.243 -79.701 1.00 96.44 305 GLU A N 1
ATOM 2238 C CA . GLU A 1 305 ? 41.365 -2.005 -79.049 1.00 96.44 305 GLU A CA 1
ATOM 2239 C C . GLU A 1 305 ? 42.745 -1.428 -79.392 1.00 96.44 305 GLU A C 1
ATOM 2241 O O . GLU A 1 305 ? 43.157 -1.412 -80.553 1.00 96.44 305 GLU A O 1
ATOM 2246 N N . ILE A 1 306 ? 43.457 -0.958 -78.366 1.00 97.00 306 ILE A N 1
ATOM 2247 C CA . ILE A 1 306 ? 44.801 -0.370 -78.490 1.00 97.00 306 ILE A CA 1
ATOM 2248 C C . ILE A 1 306 ? 45.901 -1.309 -77.981 1.00 97.00 306 ILE A C 1
ATOM 2250 O O . ILE A 1 306 ? 47.056 -1.200 -78.396 1.00 97.00 306 ILE A O 1
ATOM 2254 N N . ALA A 1 307 ? 45.545 -2.255 -77.111 1.00 97.44 307 ALA A N 1
ATOM 2255 C CA . ALA A 1 307 ? 46.407 -3.346 -76.683 1.00 97.44 307 ALA A CA 1
ATOM 2256 C C . ALA A 1 307 ? 45.566 -4.523 -76.186 1.00 97.44 307 ALA A C 1
ATOM 2258 O O . ALA A 1 307 ? 44.499 -4.321 -75.609 1.00 97.44 307 ALA A O 1
ATOM 2259 N N . TYR A 1 308 ? 46.054 -5.749 -76.350 1.00 97.94 308 TYR A N 1
ATOM 2260 C CA . TYR A 1 308 ? 45.416 -6.925 -75.768 1.00 97.94 308 TYR A CA 1
ATOM 2261 C C . TYR A 1 308 ? 46.406 -8.050 -75.482 1.00 97.94 308 TYR A C 1
ATOM 2263 O O . TYR A 1 308 ? 47.470 -8.157 -76.096 1.00 97.94 308 TYR A O 1
ATOM 2271 N N . VAL A 1 309 ? 46.023 -8.915 -74.548 1.00 97.88 309 VAL A N 1
ATOM 2272 C CA . VAL A 1 309 ? 46.694 -10.186 -74.278 1.00 97.88 3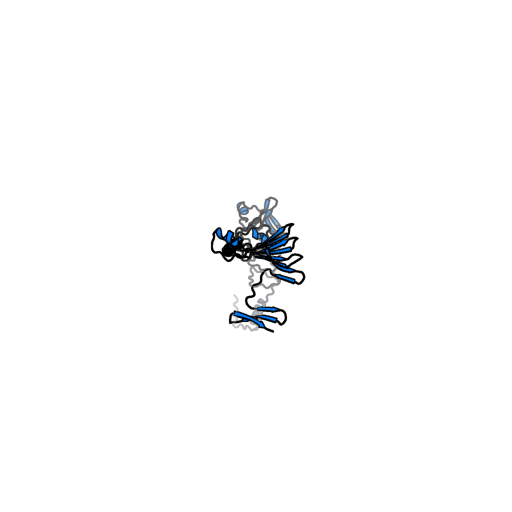09 VAL A CA 1
ATOM 2273 C C . VAL A 1 309 ? 45.775 -11.318 -74.711 1.00 97.88 309 VAL A C 1
ATOM 2275 O O . VAL A 1 309 ? 44.637 -11.403 -74.251 1.00 97.88 309 VAL A O 1
ATOM 2278 N N . SER A 1 310 ? 46.272 -12.192 -75.582 1.00 97.31 310 SER A N 1
ATOM 2279 C CA . SER A 1 310 ? 45.573 -13.398 -76.034 1.00 97.31 310 SER A CA 1
ATOM 2280 C C . SER A 1 310 ? 46.584 -14.472 -76.417 1.00 97.31 310 SER A C 1
ATOM 2282 O O . SER A 1 310 ? 47.666 -14.151 -76.903 1.00 97.31 310 SER A O 1
ATOM 2284 N N . ASN A 1 311 ? 46.249 -15.747 -76.201 1.00 95.75 311 ASN A N 1
ATOM 2285 C CA . ASN A 1 311 ? 47.071 -16.890 -76.623 1.00 95.75 311 ASN A CA 1
ATOM 2286 C C . ASN A 1 311 ? 48.557 -16.779 -76.216 1.00 95.75 311 ASN A C 1
ATOM 2288 O O . ASN A 1 311 ? 49.457 -17.047 -77.011 1.00 95.75 311 ASN A O 1
ATOM 2292 N N . SER A 1 312 ? 48.812 -16.363 -74.969 1.00 95.44 312 SER A N 1
ATOM 2293 C CA . SER A 1 312 ? 50.161 -16.147 -74.411 1.00 95.44 312 SER A CA 1
ATOM 2294 C C . SER A 1 312 ? 50.997 -15.082 -75.138 1.00 95.44 312 SER A C 1
ATOM 2296 O O . SER A 1 312 ? 52.221 -15.062 -75.013 1.00 95.44 312 SER A O 1
ATOM 2298 N N . GLN A 1 313 ? 50.353 -14.188 -75.889 1.00 96.06 313 GLN A N 1
ATOM 2299 C CA . GLN A 1 313 ? 50.984 -13.106 -76.637 1.00 96.06 313 GLN A CA 1
ATOM 2300 C C . GLN A 1 313 ? 50.395 -11.752 -76.233 1.00 96.06 313 GLN A C 1
ATOM 2302 O O . GLN A 1 313 ? 49.199 -11.631 -75.964 1.00 96.06 313 GLN A O 1
ATOM 2307 N N . LEU A 1 314 ? 51.257 -10.735 -76.193 1.00 96.12 314 LEU A N 1
ATOM 2308 C CA . LEU A 1 314 ? 50.890 -9.338 -75.977 1.00 96.12 314 LEU A CA 1
ATOM 2309 C C . LEU A 1 314 ? 50.968 -8.599 -77.312 1.00 96.12 314 LEU A C 1
ATOM 2311 O O . LEU A 1 314 ? 52.015 -8.591 -77.959 1.00 96.12 314 LEU A O 1
ATOM 2315 N N . PHE A 1 315 ? 49.871 -7.955 -77.685 1.00 96.88 315 PHE A N 1
ATOM 2316 C CA . PHE A 1 315 ? 49.760 -7.125 -78.875 1.00 96.88 315 PHE A CA 1
ATOM 2317 C C . PHE A 1 315 ? 49.506 -5.686 -78.439 1.00 96.88 315 PHE A C 1
ATOM 2319 O O . PHE A 1 315 ? 48.611 -5.430 -77.637 1.00 96.88 315 PHE A O 1
ATOM 2326 N N . ILE A 1 316 ? 50.303 -4.748 -78.946 1.00 96.06 316 ILE A N 1
ATOM 2327 C CA . ILE A 1 316 ? 50.179 -3.317 -78.655 1.00 96.06 316 ILE A CA 1
ATOM 2328 C C . ILE A 1 316 ? 50.260 -2.567 -79.984 1.00 96.06 316 ILE A C 1
ATOM 2330 O O . ILE A 1 316 ? 51.219 -2.758 -80.731 1.00 96.06 316 ILE A O 1
ATOM 2334 N N . THR A 1 317 ? 49.277 -1.710 -80.268 1.00 95.00 317 THR A N 1
ATOM 2335 C CA . THR A 1 317 ? 49.227 -0.915 -81.507 1.00 95.00 317 THR A CA 1
ATOM 2336 C C . THR A 1 317 ? 50.384 0.082 -81.585 1.00 95.00 317 THR A C 1
ATOM 2338 O O . THR A 1 317 ? 51.038 0.199 -82.620 1.00 95.00 317 THR A O 1
ATOM 2341 N N . ALA A 1 318 ? 50.663 0.784 -80.485 1.00 93.94 318 ALA A N 1
ATOM 2342 C CA . ALA A 1 318 ? 51.799 1.689 -80.347 1.00 93.94 318 ALA A CA 1
ATOM 2343 C C . ALA A 1 318 ? 52.263 1.734 -78.884 1.00 93.94 318 ALA A C 1
ATOM 2345 O O . ALA A 1 318 ? 51.438 1.788 -77.975 1.00 93.94 318 ALA A O 1
ATOM 2346 N N . ALA A 1 319 ? 53.578 1.712 -78.658 1.00 91.94 319 ALA A N 1
ATOM 2347 C CA . ALA A 1 319 ? 54.172 1.798 -77.327 1.00 91.94 319 ALA A CA 1
ATOM 2348 C C . ALA A 1 319 ? 55.216 2.919 -77.283 1.00 91.94 319 ALA A C 1
ATOM 2350 O O . ALA A 1 319 ? 56.174 2.906 -78.056 1.00 91.94 319 ALA A O 1
ATOM 2351 N N . GLU A 1 320 ? 55.058 3.853 -76.346 1.00 93.38 320 GLU A N 1
ATOM 2352 C CA . GLU A 1 320 ? 56.085 4.832 -75.990 1.00 93.38 320 GLU A CA 1
ATOM 2353 C C . GLU A 1 320 ? 56.776 4.383 -74.694 1.00 93.38 320 GLU A C 1
ATOM 2355 O O . GLU A 1 320 ? 56.180 4.382 -73.617 1.00 93.38 320 GLU A O 1
ATOM 2360 N N . ILE A 1 321 ? 58.039 3.960 -74.796 1.00 91.25 321 ILE A N 1
ATOM 2361 C CA . ILE A 1 321 ? 58.836 3.510 -73.649 1.00 91.25 321 ILE A CA 1
ATOM 2362 C C . ILE A 1 321 ? 59.722 4.664 -73.176 1.00 91.25 321 ILE A C 1
ATOM 2364 O O . ILE A 1 321 ? 60.722 4.991 -73.810 1.00 91.25 321 ILE A O 1
ATOM 2368 N N . THR A 1 322 ? 59.368 5.273 -72.045 1.00 89.12 322 THR A N 1
ATOM 2369 C CA . THR A 1 322 ? 60.012 6.511 -71.563 1.00 89.12 322 THR A CA 1
ATOM 2370 C C . THR A 1 322 ? 61.319 6.284 -70.801 1.00 89.12 322 THR A C 1
ATOM 2372 O O . THR A 1 322 ? 62.147 7.191 -70.720 1.00 89.12 322 THR A O 1
ATOM 2375 N N . GLN A 1 323 ? 61.508 5.089 -70.233 1.00 87.00 323 GLN A N 1
ATOM 2376 C CA . GLN A 1 323 ? 62.656 4.759 -69.381 1.00 87.00 323 GLN A CA 1
ATOM 2377 C C . GLN A 1 323 ? 63.492 3.617 -69.963 1.00 87.00 323 GLN A C 1
ATOM 2379 O O . GLN A 1 323 ? 64.609 3.837 -70.432 1.00 87.00 323 GLN A O 1
ATOM 2384 N N . SER A 1 324 ? 62.963 2.389 -69.941 1.00 91.69 324 SER A N 1
ATOM 2385 C CA . SER A 1 324 ? 63.662 1.223 -70.481 1.00 91.69 324 SER A CA 1
ATOM 2386 C C . SER A 1 324 ? 62.720 0.086 -70.884 1.00 91.69 324 SER A C 1
ATOM 2388 O O . SER A 1 324 ? 61.640 -0.058 -70.315 1.00 91.69 324 SER A O 1
ATOM 2390 N N . LEU A 1 325 ? 63.148 -0.737 -71.846 1.00 93.12 325 LEU A N 1
ATOM 2391 C CA . LEU A 1 325 ? 62.510 -2.000 -72.236 1.00 93.12 325 LEU A CA 1
ATOM 2392 C C . LEU A 1 325 ? 63.491 -3.142 -71.968 1.00 93.12 325 LEU A C 1
ATOM 2394 O O . LEU A 1 325 ? 64.577 -3.163 -72.544 1.00 93.12 325 LEU A O 1
ATOM 2398 N N . THR A 1 326 ? 63.111 -4.088 -71.108 1.00 92.94 326 THR A N 1
ATOM 2399 C CA . THR A 1 326 ? 63.938 -5.261 -70.780 1.00 92.94 326 THR A CA 1
ATOM 2400 C C . THR A 1 326 ? 63.340 -6.524 -71.400 1.00 92.94 326 THR A C 1
ATOM 2402 O O . THR A 1 326 ? 62.159 -6.803 -71.211 1.00 92.94 326 THR A O 1
ATOM 2405 N N . ILE A 1 327 ? 64.157 -7.289 -72.125 1.00 91.56 327 ILE A N 1
ATOM 2406 C CA . ILE A 1 327 ? 63.804 -8.560 -72.767 1.00 91.56 327 ILE A CA 1
ATOM 2407 C C . ILE A 1 327 ? 64.867 -9.590 -72.370 1.00 91.56 327 ILE A C 1
ATOM 2409 O O . ILE A 1 327 ? 65.996 -9.554 -72.857 1.00 91.56 327 ILE A O 1
ATOM 2413 N N . GLY A 1 328 ? 64.527 -10.511 -71.465 1.00 92.62 328 GLY A N 1
ATOM 2414 C CA . GLY A 1 328 ? 65.515 -11.427 -70.884 1.00 92.62 328 GLY A CA 1
ATOM 2415 C C . GLY A 1 328 ? 66.631 -10.656 -70.168 1.00 92.62 328 GLY A C 1
ATOM 2416 O O . GLY A 1 328 ? 66.345 -9.815 -69.321 1.00 92.62 328 GLY A O 1
ATOM 2417 N N . ASN A 1 329 ? 67.889 -10.912 -70.539 1.00 92.25 329 ASN A N 1
ATOM 2418 C CA . ASN A 1 329 ? 69.059 -10.205 -69.995 1.00 92.25 329 ASN A CA 1
ATOM 2419 C C . ASN A 1 329 ? 69.386 -8.897 -70.741 1.00 92.25 329 ASN A C 1
ATOM 2421 O O . ASN A 1 329 ? 70.355 -8.231 -70.416 1.00 92.25 329 ASN A O 1
ATOM 2425 N N . TYR A 1 330 ? 68.603 -8.515 -71.749 1.00 93.38 330 TYR A N 1
ATOM 2426 C CA . TYR A 1 330 ? 68.871 -7.333 -72.566 1.00 93.38 330 TYR A CA 1
ATOM 2427 C C . TYR A 1 330 ? 67.988 -6.169 -72.125 1.00 93.38 330 TYR A C 1
ATOM 2429 O O . TYR A 1 330 ? 66.785 -6.352 -71.945 1.00 93.38 330 TYR A O 1
ATOM 2437 N N . ARG A 1 331 ? 68.541 -4.958 -72.005 1.00 93.81 331 ARG A N 1
ATOM 2438 C CA . ARG A 1 331 ? 67.784 -3.744 -71.667 1.00 93.81 331 ARG A CA 1
ATOM 2439 C C . ARG A 1 331 ? 68.106 -2.592 -72.607 1.00 93.81 331 ARG A C 1
ATOM 2441 O O . ARG A 1 331 ? 69.223 -2.093 -72.612 1.00 93.81 331 ARG A O 1
ATOM 2448 N N . PHE A 1 332 ? 67.103 -2.090 -73.313 1.00 93.31 332 PHE A N 1
ATOM 2449 C CA . PHE A 1 332 ? 67.167 -0.778 -73.955 1.00 93.31 332 PHE A CA 1
ATOM 2450 C C . PHE A 1 332 ? 66.886 0.296 -72.907 1.00 93.31 332 PHE A C 1
ATOM 2452 O O . PHE A 1 332 ? 65.837 0.230 -72.275 1.00 93.31 332 PHE A O 1
ATOM 2459 N N . SER A 1 333 ? 67.785 1.256 -72.698 1.00 92.56 333 SER A N 1
ATOM 2460 C CA . SER A 1 333 ? 67.633 2.327 -71.702 1.00 92.56 333 SER A CA 1
ATOM 2461 C C . SER A 1 333 ? 67.938 3.693 -72.303 1.00 92.56 333 SER A C 1
ATOM 2463 O O . SER A 1 333 ? 68.914 3.841 -73.042 1.00 92.56 333 SER A O 1
ATOM 2465 N N . ARG A 1 334 ? 67.140 4.700 -71.935 1.00 90.00 334 ARG A N 1
ATOM 2466 C CA . ARG A 1 334 ? 67.456 6.108 -72.201 1.00 90.00 334 ARG A CA 1
ATOM 2467 C C . ARG A 1 334 ? 68.583 6.560 -71.266 1.00 90.00 334 ARG A C 1
ATOM 2469 O O . ARG A 1 334 ? 68.484 6.365 -70.057 1.00 90.00 334 ARG A O 1
ATOM 2476 N N . MET A 1 335 ? 69.651 7.130 -71.816 1.00 88.25 335 MET A N 1
ATOM 2477 C CA . MET A 1 335 ? 70.764 7.704 -71.051 1.00 88.25 335 MET A CA 1
ATOM 2478 C C . MET A 1 335 ? 70.481 9.168 -70.670 1.00 88.25 335 MET A C 1
ATOM 2480 O O . MET A 1 335 ? 69.547 9.785 -71.190 1.00 88.25 335 MET A O 1
ATOM 2484 N N . GLU A 1 336 ? 71.277 9.740 -69.759 1.00 89.00 336 GLU A N 1
ATOM 2485 C CA . GLU A 1 336 ? 71.130 11.142 -69.321 1.00 89.00 336 GLU A CA 1
ATOM 2486 C C . GLU A 1 336 ? 71.266 12.146 -70.477 1.00 89.00 336 GLU A C 1
ATOM 2488 O O . GLU A 1 336 ? 70.561 13.153 -70.506 1.00 89.00 336 GLU A O 1
ATOM 2493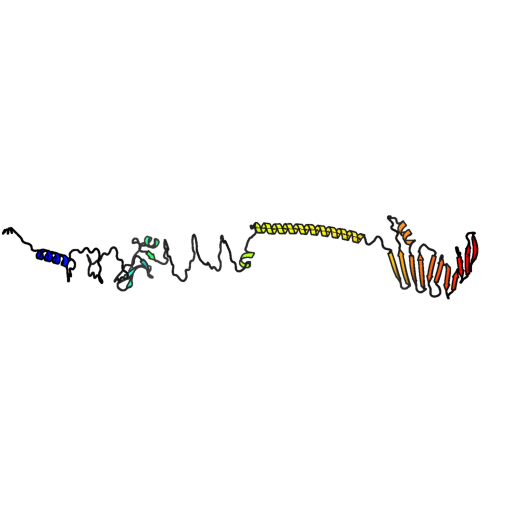 N N . ASP A 1 337 ? 72.112 11.839 -71.464 1.00 89.31 337 ASP A N 1
ATOM 2494 C CA . ASP A 1 337 ? 72.308 12.642 -72.679 1.00 89.31 337 ASP A CA 1
ATOM 2495 C C . ASP A 1 337 ? 71.179 12.478 -73.717 1.00 89.31 337 ASP A C 1
ATOM 2497 O O . ASP A 1 337 ? 71.201 13.105 -74.776 1.00 89.31 337 ASP A O 1
ATOM 2501 N N . GLY A 1 338 ? 70.174 11.650 -73.417 1.00 83.50 338 GLY A N 1
ATOM 2502 C CA . GLY A 1 338 ? 69.043 11.363 -74.291 1.00 83.50 338 GLY A CA 1
ATOM 2503 C C . GLY A 1 338 ? 69.310 10.302 -75.359 1.00 83.50 338 GLY A C 1
ATOM 2504 O O . GLY A 1 338 ? 68.384 9.980 -76.105 1.00 83.50 338 GLY A O 1
ATOM 2505 N N . SER A 1 339 ? 70.518 9.735 -75.433 1.00 89.75 339 SER A N 1
ATOM 2506 C CA . SER A 1 339 ? 70.815 8.609 -76.321 1.00 89.75 339 SER A CA 1
ATOM 2507 C C . SER A 1 339 ? 70.157 7.307 -75.838 1.00 89.75 339 SER A C 1
ATOM 2509 O O . SER A 1 339 ? 69.735 7.178 -74.684 1.00 89.75 339 SER A O 1
ATOM 2511 N N . LEU A 1 340 ? 70.036 6.333 -76.745 1.00 89.56 340 LEU A N 1
ATOM 2512 C CA . LEU A 1 340 ? 69.534 4.993 -76.444 1.00 89.56 340 LEU A CA 1
ATOM 2513 C C . LEU A 1 340 ? 70.710 4.018 -76.350 1.00 89.56 340 LEU A C 1
ATOM 2515 O O . LEU A 1 340 ? 71.441 3.840 -77.324 1.00 89.56 340 LEU A O 1
ATOM 2519 N N . ALA A 1 341 ? 70.852 3.346 -75.209 1.00 89.56 341 ALA A N 1
ATOM 2520 C CA . ALA A 1 341 ? 71.850 2.300 -75.010 1.00 89.56 341 ALA A CA 1
ATOM 2521 C C . ALA A 1 341 ? 71.196 0.924 -74.847 1.00 89.56 341 ALA A C 1
ATOM 2523 O O . ALA A 1 341 ? 70.146 0.795 -74.216 1.00 89.56 341 ALA A O 1
ATOM 2524 N N . LEU A 1 342 ? 71.850 -0.109 -75.385 1.00 90.50 342 LEU A N 1
ATOM 2525 C CA . LEU A 1 342 ? 71.560 -1.507 -75.074 1.00 90.50 342 LEU A CA 1
ATOM 2526 C C . LEU A 1 342 ? 72.525 -1.978 -73.981 1.00 90.50 342 LEU A C 1
ATOM 2528 O O . LEU A 1 342 ? 73.737 -1.995 -74.185 1.00 90.50 342 LEU A O 1
ATOM 2532 N N . LEU A 1 343 ? 71.974 -2.358 -72.835 1.00 86.25 343 LEU A N 1
ATOM 2533 C CA . LEU A 1 343 ? 72.678 -2.923 -71.690 1.00 86.25 343 LEU A CA 1
ATOM 2534 C C . LEU A 1 343 ? 72.459 -4.446 -71.659 1.00 86.25 343 LEU A C 1
ATOM 2536 O O . LEU A 1 343 ? 71.387 -4.922 -72.047 1.00 86.25 343 LEU A O 1
ATOM 2540 N N . LEU A 1 344 ? 73.483 -5.180 -71.223 1.00 81.19 344 LEU A N 1
ATOM 2541 C CA . LEU A 1 344 ? 73.533 -6.644 -71.086 1.00 81.19 344 LEU A CA 1
ATOM 2542 C C . LEU A 1 344 ? 73.534 -7.061 -69.611 1.00 81.19 344 LEU A C 1
ATOM 2544 O O . LEU A 1 344 ? 73.958 -6.223 -68.779 1.00 81.19 344 LEU A O 1
#

Radius of gyration: 74.07 Å; chains: 1; bounding box: 128×47×213 Å

Foldseek 3Di:
DPDDDPVDDPPPVVNVVVVVVVVVVVVVDDDPDDDDPDDDDPDDDDPDDDDPADDPRDDDDPDDDDPDDDDQFDCPDAEWEADPVRFIWDWTQHRPRDTDTDTDDADPVCVVVQAGPVGHGYDYPDGDDPDDPDPDPPDPDDDDPDDDDPDDDDPDDDDPDDDDPDDDDPDDDDPDCVVCVVVDDCVPPVVVVVVVVVVVVVVVVVVVVVVVVVVVVVVVVVVVVVPPPPDDQDWDWDDDPFWIKTKTFDDDDDPDPDPVVVVVRQQAIFMWTQGPQFIKTDGNNFQWIWTDGPAWTFIGGVNHGQWIDGPNDTDGVDDDDPAWDDDPQWIFGQDPVRDTDIDD

Secondary structure (DSSP, 8-state):
------S-----HHHHHHHHHHHHHHHT---SS---S----S----S-------GGG----SS---S----SSB----EEEE-TTS-EEEEEE-TTS-EEEEEE---HHHHHHTB-TT-PEEESSS---S----S----S----S----S----S----SS---S----S----S-SHHHHTT---TT-HHHHHHHHHHHHHHHHHHHHHHHHHHHHHHHHHHHHHTTTSS--EEEEEEETTEEEEEEE---------THHHHHHHHTEEEEEEETTEEEEEETT-SEEEEE-SS-EEEEETTEEEEEEETTEEEES----SSEEEETTEEEEE-TTS-EEEE-

Sequence (344 aa):
IVAASIQDAHITTAQIDDLAAAVAKLIHAEVGVGEFTLAEIKNLLAEALVLEQGSADSMYITNLAVTSANLLSAMLGKLVLRGEDGKYYQVMIGSDGTIHTQEVEPSEAEIEAGETESGQGIVDTSANFADLTAQNIKGNEGIFQTILAQSLTAGKLTAGEAMIASATIPTLYATSIQAIGNSMDLSANESISLIVGGNVQALEGLIYDAQEQLGDIESALGNKADQETVLRLSTELTQTAQGITAVINRVETVESENAEVGEILAAYQLTFRMDADGVTIGKSNSGFDVRIDNEKLSFRENGQEIAYVSNSQLFITAAEITQSLTIGNYRFSRMEDGSLALLL

pLDDT: mean 79.89, std 14.13, range [35.16, 97.94]